Protein AF-A0AAV0UL65-F1 (afdb_monomer)

InterPro domains:
  IPR022812 Dynamin [PR00195] (13-31)
  IPR022812 Dynamin [PR00195] (32-48)
  IPR022812 Dynamin [PR00195] (57-76)
  IPR022812 Dynamin [PTHR11566] (1-91)
  IPR027417 P-loop containing nucleos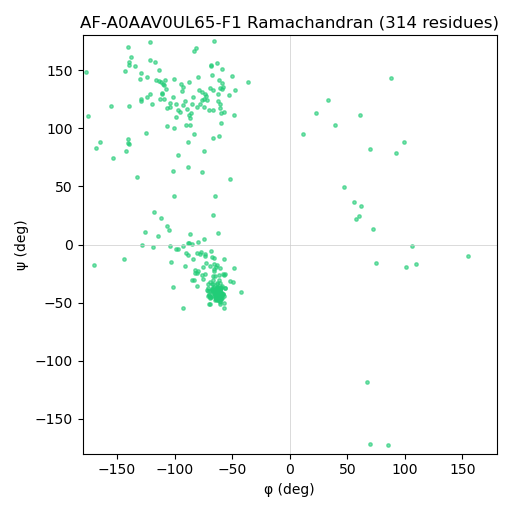ide triphosphate hydrolase [G3DSA:3.40.50.300] (1-152)
  IPR027417 P-loop containing nucleoside triphosphate hydrolase [SSF52540] (4-102)
  IPR045063 Dynamin, N-terminal [PF00350] (3-43)

Radius of gyration: 51.58 Å; Cα contacts (8 Å, |Δi|>4): 243; chains: 1; bounding box: 86×54×135 Å

Foldseek 3Di:
DQDPPDAAEQEEEQQDQPVPDPSVVVVCVNPVQLPRYEYEYENLVNHDDPCVVVVVCQQVCNPPHHPNGYHYDYDQDPVCVVVVPDPVNVVVCVVDPVVV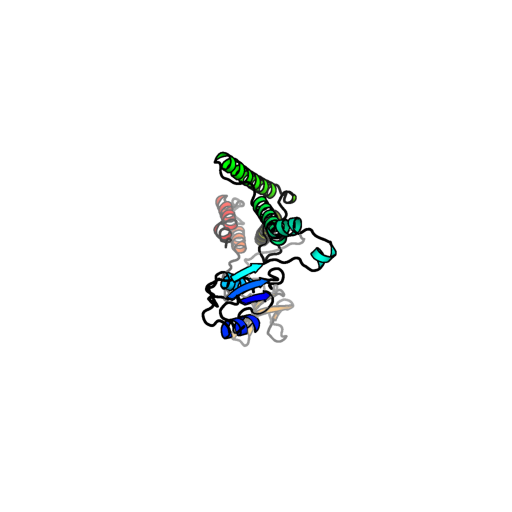VVVVVVVVVVVVVVVVVVPDDPPDPVSVVVVVVVVVVLVVVCVVCLVVVNNVPPDPDDDPDPDDPDPCRPVNVVVVVVVVVVVVVVVLVVLPDDDDDDDDDDDDDDPDQPPLQPDDQQFWKFFADPNDDTDIFGFHDDDGSWTDTDPDPPDTHHNVGIDHDDPPPDDDDDPSVVVVVVVVVVVPVPPPPPPDDPPVVVVVVVCVSVVCVVVVPPDD

Sequence (316 aa):
MQQERTIILAVVPANVDMHNTEILQAAQEADPSGTRTIAMITKLDLVDTGAELGVHELLLNKKKCMKLGYHAVKCRNQLELTNGTTIEKSVANRRSLPKVIEEINTRMVETQQALSSLGLPLETPGAQRQRYGKWVNQYLRMMEAAINRQYELLPPHVVSFSHVQSEARLRAALRQKELIFRAEIEAKKVLGTSDPLSSTKPSFFAGYKVSKAFVAVGDRVAVQVDGQKMVVCKVVMTNGTDVVCEGLPHEWLSASLWQFANDEAGISEKKNESWALKQFIEANWGDELAIFPSYRIFCSCVQRCVLWSYWSTTTP

Solvent-accessible surface area (backbone atoms only — not comparable to full-atom values): 19646 Å² total; per-residue (Å²): 116,84,57,84,91,55,72,42,78,39,78,42,56,49,66,49,71,72,89,77,34,65,60,63,49,55,48,36,75,57,37,78,77,17,79,51,38,41,38,35,37,27,51,68,89,57,44,56,93,85,50,53,63,61,57,50,41,41,52,69,36,71,77,70,74,38,73,66,34,44,45,83,46,86,72,84,50,76,65,45,58,74,68,65,61,49,69,68,58,52,55,52,57,63,72,46,52,63,69,57,53,52,49,51,53,50,54,49,51,54,50,51,53,55,47,57,75,76,45,84,81,68,86,43,77,65,52,37,52,54,51,53,50,50,52,52,53,51,51,51,50,50,52,50,25,59,74,70,72,42,65,85,80,48,77,97,83,75,80,95,63,86,89,72,99,63,92,54,54,72,66,56,52,48,49,54,51,50,51,52,54,49,50,56,51,52,66,58,48,64,79,76,64,91,80,88,88,82,84,83,84,82,88,80,74,94,87,60,83,79,57,60,70,71,60,52,68,69,42,56,31,27,32,60,50,92,89,78,46,74,46,79,31,40,28,69,42,66,62,65,46,26,36,29,43,64,92,55,77,101,55,76,39,50,63,88,46,47,44,80,55,68,92,79,76,80,81,82,94,75,81,65,64,69,56,56,52,50,53,55,51,61,76,52,76,78,55,96,83,58,90,63,71,52,70,66,55,49,49,50,53,50,43,62,77,61,44,55,81,77,68,69,66,83,65,136

Nearest PDB structures (foldseek):
  4p4u-assembly1_A-2  TM=8.785E-01  e=6.770E-08  Homo sapiens
  4p4t-assembly1_A-2  TM=8.800E-01  e=2.387E-07  Homo sapiens
  4p4s-assembly1_A  TM=7.134E-01  e=2.726E-07  Homo sapiens
  5gtm-assembly2_B  TM=4.671E-01  e=3.202E-09  Homo sapiens
  4p4s-assembly1_B  TM=5.418E-01  e=9.432E-08  Homo sapiens

Secondary structure (DSSP, 8-state):
---TTPPEEEEEETTS-GGG-HHHHHHHHH-TT-SSEEEEEE-GGGPPTTTHHHHHHHHTT-SS--TT-EEE--PPPHHHHHTT--HHHHHHHHHS-HHHHHHHHHHHHHHHHHHHHH-S---SHHHHHHHHHHHHHHHHHHHHHHHTT-GGGS-S-S---SS------HHHHHHHHHHHHHHHHHHHHTTT-----SS------TTS---GGG--TT-EEEEEETTTEEEEEEEEEEETTEEEETTS-S--B-TTSEEE--TTS-------HHHHHHHHHHTTTT-TT-SS--HHHHHHHHHHHH-GGGTTT---

Structure (mmCIF, N/CA/C/O backbone):
data_AF-A0AAV0UL65-F1
#
_entry.id   AF-A0AAV0UL65-F1
#
loop_
_atom_site.group_PDB
_atom_site.id
_atom_site.type_symbol
_atom_site.label_atom_id
_atom_site.label_alt_id
_atom_site.label_comp_id
_atom_site.label_asym_id
_atom_site.label_entity_id
_atom_site.label_seq_id
_atom_site.pdbx_PDB_ins_code
_atom_site.Cartn_x
_atom_site.Cartn_y
_atom_site.Cartn_z
_atom_site.occupancy
_atom_site.B_iso_or_equiv
_atom_site.auth_seq_id
_atom_site.auth_comp_id
_atom_site.auth_asym_id
_atom_site.auth_atom_id
_atom_site.pdbx_PDB_model_num
ATOM 1 N N . MET A 1 1 ? -36.831 -10.732 32.220 1.00 70.56 1 MET A N 1
ATOM 2 C CA . MET A 1 1 ? -36.485 -9.299 32.044 1.00 70.56 1 MET A CA 1
ATOM 3 C C . MET A 1 1 ? -37.684 -8.350 32.274 1.00 70.56 1 MET A C 1
ATOM 5 O O . MET A 1 1 ? -37.636 -7.197 31.861 1.00 70.56 1 MET A O 1
ATOM 9 N N . GLN A 1 2 ? -38.748 -8.787 32.968 1.00 73.88 2 GLN A N 1
ATOM 10 C CA . GLN A 1 2 ? -40.022 -8.047 33.042 1.00 73.88 2 GLN A CA 1
ATOM 11 C C . GLN A 1 2 ? -40.057 -6.914 34.087 1.00 73.88 2 GLN A C 1
ATOM 13 O O . GLN A 1 2 ? -40.850 -5.993 33.950 1.00 73.88 2 GLN A O 1
ATOM 18 N N . GLN A 1 3 ? -39.202 -6.937 35.115 1.00 84.62 3 GLN A N 1
ATOM 19 C CA . GLN A 1 3 ? -39.169 -5.876 36.132 1.00 84.62 3 GLN A CA 1
ATOM 20 C C . GLN A 1 3 ? -38.489 -4.612 35.609 1.00 84.62 3 GLN A C 1
ATOM 22 O O . GLN A 1 3 ? -37.328 -4.674 35.223 1.00 84.62 3 GLN A O 1
ATOM 27 N N . GLU A 1 4 ? -39.167 -3.463 35.668 1.00 82.12 4 GLU A N 1
ATOM 28 C CA . GLU A 1 4 ? -38.694 -2.176 35.120 1.00 82.12 4 GLU A CA 1
ATOM 29 C C . GLU A 1 4 ? -37.398 -1.653 35.756 1.00 82.12 4 GLU A C 1
ATOM 31 O O . GLU A 1 4 ? -36.583 -1.031 35.080 1.00 82.12 4 GLU A O 1
ATOM 36 N N . ARG A 1 5 ? -37.155 -1.952 37.039 1.00 87.06 5 ARG A N 1
ATOM 37 C CA . ARG A 1 5 ? -35.934 -1.534 37.758 1.00 87.06 5 ARG A CA 1
ATOM 38 C C . ARG A 1 5 ? -34.680 -2.317 37.357 1.00 87.06 5 ARG A C 1
ATOM 40 O O . ARG A 1 5 ? -33.587 -1.992 37.810 1.00 87.06 5 ARG A O 1
ATOM 47 N N . THR A 1 6 ? -34.823 -3.369 36.555 1.00 90.44 6 THR A N 1
ATOM 48 C CA . THR A 1 6 ? -33.701 -4.202 36.119 1.00 90.44 6 THR A CA 1
ATOM 49 C C . THR A 1 6 ? -33.020 -3.585 34.900 1.00 90.44 6 THR A C 1
ATOM 51 O O . THR A 1 6 ? -33.679 -3.320 33.893 1.00 90.44 6 THR A O 1
ATOM 54 N N . ILE A 1 7 ? -31.699 -3.409 34.984 1.00 91.06 7 ILE A N 1
ATOM 55 C CA . ILE A 1 7 ? -30.847 -3.054 33.842 1.00 91.06 7 ILE A CA 1
ATOM 56 C C . ILE A 1 7 ? -30.587 -4.317 33.019 1.00 91.06 7 ILE A C 1
ATOM 58 O O . ILE A 1 7 ? -30.242 -5.365 33.569 1.00 91.06 7 ILE A O 1
ATOM 62 N N . ILE A 1 8 ? -30.740 -4.215 31.703 1.00 93.25 8 ILE A N 1
ATOM 63 C CA . ILE A 1 8 ? -30.470 -5.304 30.766 1.00 93.25 8 ILE A CA 1
ATOM 64 C C . ILE A 1 8 ? -29.064 -5.102 30.200 1.00 93.25 8 ILE A C 1
ATOM 66 O O . ILE A 1 8 ? -28.805 -4.117 29.514 1.00 93.25 8 ILE A O 1
ATOM 70 N N . LEU A 1 9 ? -28.149 -6.032 30.478 1.00 93.88 9 LEU A N 1
ATOM 71 C CA . LEU A 1 9 ? -26.815 -6.044 29.878 1.00 93.88 9 LEU A CA 1
ATOM 72 C C . LEU A 1 9 ? -26.779 -7.065 28.737 1.00 93.88 9 LEU A C 1
ATOM 74 O O . LEU A 1 9 ? -26.673 -8.267 28.973 1.00 93.88 9 LEU A O 1
ATOM 78 N N . ALA A 1 10 ? -26.886 -6.585 27.501 1.00 92.06 10 ALA A N 1
ATOM 79 C CA . ALA A 1 10 ? -26.897 -7.425 26.311 1.00 92.06 10 ALA A CA 1
ATOM 80 C C . ALA A 1 10 ? -25.467 -7.622 25.796 1.00 92.06 10 ALA A C 1
ATOM 82 O O . ALA A 1 10 ? -24.895 -6.719 25.189 1.00 92.06 10 ALA A O 1
ATOM 83 N N . VAL A 1 11 ? -24.877 -8.792 26.052 1.00 92.38 11 VAL A N 1
ATOM 84 C CA . VAL A 1 11 ? -23.500 -9.109 25.647 1.00 92.38 11 VAL A CA 1
ATOM 85 C C . VAL A 1 11 ? -23.508 -9.858 24.320 1.00 92.38 11 VAL A C 1
ATOM 87 O O . VAL A 1 11 ? -23.963 -10.994 24.251 1.00 92.38 11 VAL A O 1
ATOM 90 N N . VAL A 1 12 ? -22.976 -9.235 23.273 1.00 90.56 12 VAL A N 1
ATOM 91 C CA . VAL A 1 12 ? -22.981 -9.751 21.903 1.00 90.56 12 VAL A CA 1
ATOM 92 C C . VAL A 1 12 ? -21.543 -9.883 21.401 1.00 90.56 12 VAL A C 1
ATOM 94 O O . VAL A 1 12 ? -20.761 -8.939 21.525 1.00 90.56 12 VAL A O 1
ATOM 97 N N . PRO A 1 13 ? -21.130 -11.033 20.855 1.00 90.06 13 PRO A N 1
ATOM 98 C CA . PRO A 1 13 ? -19.816 -11.145 20.242 1.00 90.06 13 PRO A CA 1
ATOM 99 C C . PRO A 1 13 ? -19.818 -10.541 18.826 1.00 90.06 13 PRO A C 1
ATOM 101 O O . PRO A 1 13 ? -20.803 -10.633 18.103 1.00 90.06 13 PRO A O 1
ATOM 104 N N . ALA A 1 14 ? -18.714 -9.906 18.434 1.00 87.81 14 ALA A N 1
ATOM 105 C CA . ALA A 1 14 ? -18.591 -9.171 17.171 1.00 87.81 14 ALA A CA 1
ATOM 106 C C . ALA A 1 14 ? -18.387 -10.069 15.934 1.00 87.81 14 ALA A C 1
ATOM 108 O O . ALA A 1 14 ? -18.407 -9.575 14.814 1.00 87.81 14 ALA A O 1
ATOM 109 N N . ASN A 1 15 ? -18.175 -11.373 16.134 1.00 81.69 15 ASN A N 1
ATOM 110 C CA . ASN A 1 15 ? -17.918 -12.353 15.074 1.00 81.69 15 ASN A CA 1
ATOM 111 C C . ASN A 1 15 ? -19.195 -12.973 14.473 1.00 81.69 15 ASN A C 1
ATOM 113 O O . ASN A 1 15 ? -19.110 -13.870 13.643 1.00 81.69 15 ASN A O 1
ATOM 117 N N . VAL A 1 16 ? -20.373 -12.559 14.937 1.00 77.81 16 VAL A N 1
ATOM 118 C CA . VAL A 1 16 ? -21.678 -12.973 14.398 1.00 77.81 16 VAL A CA 1
ATOM 119 C C . VAL A 1 16 ? -22.384 -11.746 13.852 1.00 77.81 16 VAL A C 1
ATOM 121 O O . VAL A 1 16 ? -22.099 -10.629 14.286 1.00 77.81 16 VAL A O 1
ATOM 124 N N . ASP A 1 17 ? -23.325 -11.947 12.926 1.00 75.44 17 ASP A N 1
ATOM 125 C CA . ASP A 1 17 ? -24.134 -10.843 12.416 1.00 75.44 17 ASP A CA 1
ATOM 126 C C . ASP A 1 17 ? -24.901 -10.180 13.560 1.00 75.44 17 ASP A C 1
ATOM 128 O O . ASP A 1 17 ? -25.898 -10.690 14.075 1.00 75.44 17 ASP A O 1
ATOM 132 N N . MET A 1 18 ? -24.403 -9.013 13.951 1.00 67.69 18 MET A N 1
ATOM 133 C CA . MET A 1 18 ? -24.867 -8.295 15.120 1.00 67.69 18 MET A CA 1
ATOM 134 C C . MET A 1 18 ? -26.315 -7.815 14.976 1.00 67.69 18 MET A C 1
ATOM 136 O O . MET A 1 18 ? -26.982 -7.619 15.990 1.00 67.69 18 MET A O 1
ATOM 140 N N . HIS A 1 19 ? -26.826 -7.664 13.749 1.00 65.56 19 HIS A N 1
ATOM 141 C CA . HIS A 1 19 ? -28.175 -7.150 13.492 1.00 65.56 19 HIS A CA 1
ATOM 142 C C . HIS A 1 19 ? -29.265 -8.145 13.889 1.00 65.56 19 HIS A C 1
ATOM 144 O O . HIS A 1 19 ? -30.306 -7.731 14.400 1.00 65.56 19 HIS A O 1
ATOM 150 N N . ASN A 1 20 ? -28.990 -9.440 13.721 1.00 67.69 20 ASN A N 1
ATOM 151 C CA . ASN A 1 20 ? -29.953 -10.527 13.892 1.00 67.69 20 ASN A CA 1
ATOM 152 C C . ASN A 1 20 ? -29.649 -11.409 15.108 1.00 67.69 20 ASN A C 1
ATOM 154 O O . ASN A 1 20 ? -30.064 -12.563 15.172 1.00 67.69 20 ASN A O 1
ATOM 158 N N . THR A 1 21 ? -28.916 -10.884 16.091 1.00 81.44 21 THR A N 1
ATOM 159 C CA . THR A 1 21 ? -28.653 -11.654 17.308 1.00 81.44 21 THR A CA 1
ATOM 160 C C . THR A 1 21 ? -29.902 -11.753 18.178 1.00 81.44 21 THR A C 1
ATOM 162 O O . THR A 1 21 ? -30.494 -10.742 18.565 1.00 81.44 21 THR A O 1
ATOM 165 N N . GLU A 1 22 ? -30.252 -12.986 18.556 1.00 88.00 22 GLU A N 1
ATOM 166 C CA . GLU A 1 22 ? -31.361 -13.300 19.470 1.00 88.00 22 GLU A CA 1
ATOM 167 C C . GLU A 1 22 ? -31.269 -12.498 20.777 1.00 88.00 22 GLU A C 1
ATOM 169 O O . GLU A 1 22 ? -32.275 -12.086 21.346 1.00 88.00 22 GLU A O 1
ATOM 174 N N . ILE A 1 23 ? -30.045 -12.194 21.217 1.00 90.00 23 ILE A N 1
ATOM 175 C CA . ILE A 1 23 ? -29.755 -11.422 22.429 1.00 90.00 23 ILE A CA 1
ATOM 176 C C . ILE A 1 23 ? -30.298 -9.991 22.321 1.00 90.00 23 ILE A C 1
ATOM 178 O O . ILE A 1 23 ? -30.961 -9.511 23.241 1.00 90.00 23 ILE A O 1
ATOM 182 N N . LEU A 1 24 ? -30.039 -9.296 21.206 1.00 88.81 24 LEU A N 1
ATOM 183 C CA . LEU A 1 24 ? -30.556 -7.940 21.001 1.00 88.81 24 LEU A CA 1
ATOM 184 C C . LEU A 1 24 ? -32.048 -7.938 20.690 1.00 88.81 24 LEU A C 1
ATOM 186 O O . LEU A 1 24 ? -32.701 -6.923 20.919 1.00 88.81 24 LEU A O 1
ATOM 190 N N . GLN A 1 25 ? -32.589 -9.026 20.145 1.00 89.38 25 GLN A N 1
ATOM 191 C CA . GLN A 1 25 ? -34.027 -9.162 19.945 1.00 89.38 25 GLN A CA 1
ATOM 192 C C . GLN A 1 25 ? -34.750 -9.335 21.286 1.00 89.38 25 GLN A C 1
ATOM 194 O O . GLN A 1 25 ? -35.630 -8.540 21.599 1.00 89.38 25 GLN A O 1
ATOM 199 N N . ALA A 1 26 ? -34.303 -10.268 22.128 1.00 90.81 26 ALA A N 1
ATOM 200 C CA . ALA A 1 26 ? -34.859 -10.483 23.462 1.00 90.81 26 ALA A CA 1
ATOM 201 C C . ALA A 1 26 ? -34.743 -9.231 24.351 1.00 90.81 26 ALA A C 1
ATOM 203 O O . ALA A 1 26 ? -35.656 -8.909 25.113 1.00 90.81 26 ALA A O 1
ATOM 204 N N . ALA A 1 27 ? -33.640 -8.483 24.229 1.00 90.81 27 ALA A N 1
ATOM 205 C CA . ALA A 1 27 ? -33.482 -7.210 24.924 1.00 90.81 27 ALA A CA 1
ATOM 206 C C . ALA A 1 27 ? -34.467 -6.141 24.416 1.00 90.81 27 ALA A C 1
ATOM 208 O O . ALA A 1 27 ? -35.035 -5.417 25.227 1.00 90.81 27 ALA A O 1
ATOM 209 N N . GLN A 1 28 ? -34.720 -6.074 23.104 1.00 89.38 28 GLN A N 1
ATOM 210 C CA . GLN A 1 28 ? -35.704 -5.156 22.518 1.00 89.38 28 GLN A CA 1
ATOM 211 C C . GLN A 1 28 ? -37.142 -5.520 22.915 1.00 89.38 28 GLN A C 1
ATOM 213 O O . GLN A 1 28 ? -37.946 -4.633 23.172 1.00 89.38 28 GLN A O 1
ATOM 218 N N . GLU A 1 29 ? -37.472 -6.811 22.984 1.00 90.94 29 GLU A N 1
ATOM 219 C CA . GLU A 1 29 ? -38.789 -7.285 23.428 1.00 90.94 29 GLU A CA 1
ATOM 220 C C . GLU A 1 29 ? -39.048 -6.921 24.897 1.00 90.94 29 GLU A C 1
ATOM 222 O O . GLU A 1 29 ? -40.157 -6.535 25.264 1.00 90.94 29 GLU A O 1
ATOM 227 N N . ALA A 1 30 ? -38.014 -6.990 25.740 1.00 90.94 30 ALA A N 1
ATOM 228 C CA . ALA A 1 30 ? -38.100 -6.627 27.152 1.00 90.94 30 ALA A CA 1
ATOM 229 C C . ALA A 1 30 ? -37.970 -5.115 27.434 1.00 90.94 30 ALA A C 1
ATOM 231 O O . ALA A 1 30 ? -38.432 -4.637 28.477 1.00 90.94 30 ALA A O 1
ATOM 232 N N . ASP A 1 31 ? -37.320 -4.361 26.549 1.00 91.75 31 ASP A N 1
ATOM 233 C CA . ASP A 1 31 ? -37.161 -2.907 26.614 1.00 91.75 31 ASP A CA 1
ATOM 234 C C . ASP A 1 31 ? -37.249 -2.283 25.207 1.00 91.75 31 ASP A C 1
ATOM 236 O O . ASP A 1 31 ? -36.230 -1.920 24.610 1.00 91.75 31 ASP A O 1
ATOM 240 N N . PRO A 1 32 ? -38.474 -2.081 24.683 1.00 89.12 32 PRO A N 1
ATOM 241 C CA . PRO A 1 32 ? -38.677 -1.510 23.349 1.00 89.12 32 PRO A CA 1
ATOM 242 C C . PRO A 1 32 ? -38.110 -0.096 23.208 1.00 89.12 32 PRO A C 1
ATOM 244 O O . PRO A 1 32 ? -37.759 0.340 22.114 1.00 89.12 32 PRO A O 1
ATOM 247 N N . SER A 1 33 ? -38.022 0.621 24.331 1.00 87.62 33 SER A N 1
ATOM 248 C CA . SER A 1 33 ? -37.551 2.002 24.414 1.00 87.62 33 SER A CA 1
ATOM 249 C C . SER A 1 33 ? -36.027 2.141 24.499 1.00 87.62 33 SER A C 1
ATOM 251 O O . SER A 1 33 ? -35.515 3.262 24.403 1.00 87.62 33 SER A O 1
ATOM 253 N N . GLY A 1 34 ? -35.313 1.033 24.741 1.00 88.31 34 GLY A N 1
ATOM 254 C CA . GLY A 1 34 ? -33.866 0.991 24.952 1.00 88.31 34 GLY A CA 1
ATOM 255 C C . GLY A 1 34 ? -33.368 1.866 26.109 1.00 88.31 34 GLY A C 1
ATOM 256 O O . GLY A 1 34 ? -32.212 2.285 26.084 1.00 88.31 34 GLY A O 1
ATOM 257 N N . THR A 1 35 ? -34.226 2.216 27.077 1.00 91.12 35 THR A N 1
ATOM 258 C CA . THR A 1 35 ? -33.909 3.146 28.182 1.00 91.12 35 THR A CA 1
ATOM 259 C C . THR A 1 35 ? -33.048 2.520 29.270 1.00 91.12 35 THR A C 1
ATOM 261 O O . THR A 1 35 ? -32.320 3.236 29.955 1.00 91.12 35 THR A O 1
ATOM 264 N N . ARG A 1 36 ? -33.126 1.199 29.428 1.00 92.81 36 ARG A N 1
ATOM 265 C CA . ARG A 1 36 ? -32.477 0.433 30.502 1.00 92.81 36 ARG A CA 1
ATOM 266 C C . ARG A 1 36 ? -31.602 -0.697 29.969 1.00 92.81 36 ARG A C 1
ATOM 268 O O . ARG A 1 36 ? -31.148 -1.537 30.744 1.00 92.81 36 ARG A O 1
ATOM 275 N N . THR A 1 37 ? -31.362 -0.712 28.660 1.00 92.75 37 THR A N 1
ATOM 276 C CA . THR A 1 37 ? -30.529 -1.710 27.991 1.00 92.75 37 THR A CA 1
ATOM 277 C C . THR A 1 37 ? -29.170 -1.129 27.629 1.00 92.75 37 THR A C 1
ATOM 279 O O . THR A 1 37 ? -29.082 -0.156 26.882 1.00 92.75 37 THR A O 1
ATOM 282 N N . ILE A 1 38 ? -28.106 -1.753 28.130 1.00 92.56 38 ILE A N 1
ATOM 283 C CA . ILE A 1 38 ? -26.717 -1.476 27.763 1.00 92.56 38 ILE A CA 1
ATOM 284 C C . ILE A 1 38 ? -26.257 -2.598 26.837 1.00 92.56 38 ILE A C 1
ATOM 286 O O . ILE A 1 38 ? -26.217 -3.764 27.237 1.00 92.56 38 ILE A O 1
ATOM 290 N N . ALA A 1 39 ? -25.900 -2.253 25.603 1.00 92.19 39 ALA A N 1
ATOM 291 C CA . ALA A 1 39 ? -25.362 -3.211 24.650 1.00 92.19 39 ALA A CA 1
ATOM 292 C C . ALA A 1 39 ? -23.832 -3.256 24.751 1.00 92.19 39 ALA A C 1
ATOM 294 O O . ALA A 1 39 ? -23.152 -2.239 24.601 1.00 92.19 39 ALA A O 1
ATOM 295 N N . MET A 1 40 ? -23.288 -4.444 25.001 1.00 92.88 40 MET A N 1
ATOM 296 C CA . MET A 1 40 ? -21.857 -4.705 25.080 1.00 92.88 40 MET A CA 1
ATOM 297 C C . MET A 1 40 ? -21.399 -5.595 23.931 1.00 92.88 40 MET A C 1
ATOM 299 O O . MET A 1 40 ? -21.887 -6.708 23.766 1.00 92.88 40 MET A O 1
ATOM 303 N N . ILE A 1 41 ? -20.400 -5.132 23.188 1.00 91.69 41 ILE A N 1
ATOM 304 C CA . ILE A 1 41 ? -19.776 -5.851 22.083 1.00 91.69 41 ILE A CA 1
ATOM 305 C C . ILE A 1 41 ? -18.456 -6.456 22.559 1.00 91.69 41 ILE A C 1
ATOM 307 O O . ILE A 1 41 ? -17.599 -5.747 23.089 1.00 91.69 41 ILE A O 1
ATOM 311 N N . THR A 1 42 ? -18.274 -7.761 22.367 1.00 90.19 42 THR A N 1
ATOM 312 C CA . THR A 1 42 ? -17.062 -8.500 22.773 1.00 90.19 42 THR A CA 1
ATOM 313 C C . THR A 1 42 ? -16.394 -9.174 21.576 1.00 90.19 42 THR A C 1
ATOM 315 O O . THR A 1 42 ? -16.950 -9.170 20.483 1.00 90.19 42 THR A O 1
ATOM 318 N N . LYS A 1 43 ? -15.216 -9.783 21.769 1.00 86.81 43 LYS A N 1
ATOM 319 C CA . LYS A 1 43 ? -14.499 -10.544 20.723 1.00 86.81 43 LYS A CA 1
ATOM 320 C C . LYS A 1 43 ? -14.225 -9.744 19.435 1.00 86.81 43 LYS A C 1
ATOM 322 O O . LYS A 1 43 ? -14.294 -10.282 18.335 1.00 86.81 43 LYS A O 1
ATOM 327 N N . LEU A 1 44 ? -13.920 -8.451 19.569 1.00 85.38 44 LEU A N 1
ATOM 328 C CA . LEU A 1 44 ? -13.585 -7.556 18.443 1.00 85.38 44 LEU A CA 1
ATOM 329 C C . LEU A 1 44 ? -12.344 -8.012 17.661 1.00 85.38 44 LEU A C 1
ATOM 331 O O . LEU A 1 44 ? -12.133 -7.612 16.527 1.00 85.38 44 LEU A O 1
ATOM 335 N N . ASP A 1 45 ? -11.512 -8.837 18.286 1.00 83.31 45 ASP A N 1
ATOM 336 C CA . ASP A 1 45 ?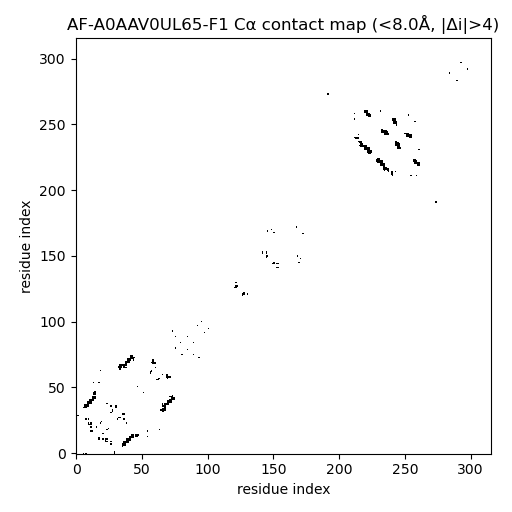 -10.325 -9.455 17.711 1.00 83.31 45 ASP A CA 1
ATOM 337 C C . ASP A 1 45 ? -10.626 -10.574 16.703 1.00 83.31 45 ASP A C 1
ATOM 339 O O . ASP A 1 45 ? -9.724 -10.950 15.954 1.00 83.31 45 ASP A O 1
ATOM 343 N N . LEU A 1 46 ? -11.861 -11.086 16.694 1.00 84.38 46 LEU A N 1
ATOM 344 C CA . LEU A 1 46 ? -12.342 -12.153 15.810 1.00 84.38 46 LEU A CA 1
ATOM 345 C C . LEU A 1 46 ? -13.280 -11.632 14.712 1.00 84.38 46 LEU A C 1
ATOM 347 O O . LEU A 1 46 ? -14.032 -12.412 14.135 1.00 84.38 46 LEU A O 1
ATOM 351 N N . VAL A 1 47 ? -13.295 -10.322 14.466 1.00 86.38 47 VAL A N 1
ATOM 352 C CA . VAL A 1 47 ? -14.068 -9.744 13.364 1.00 86.38 47 VAL A CA 1
ATOM 353 C C . VAL A 1 47 ? -13.370 -10.073 12.048 1.00 86.38 47 VAL A C 1
ATOM 355 O O . VAL A 1 47 ? -12.168 -9.844 11.909 1.00 86.38 47 VAL A O 1
ATOM 358 N N . ASP A 1 48 ? -14.130 -10.603 11.091 1.00 83.94 48 ASP A N 1
ATOM 359 C CA . ASP A 1 48 ? -13.617 -10.931 9.765 1.00 83.94 48 ASP A CA 1
ATOM 360 C C . ASP A 1 48 ? -13.248 -9.672 8.973 1.00 83.94 48 ASP A C 1
ATOM 362 O O . ASP A 1 48 ? -13.910 -8.628 9.043 1.00 83.94 48 ASP A O 1
ATOM 366 N N . THR A 1 49 ? -12.200 -9.786 8.160 1.00 80.69 49 THR A N 1
ATOM 367 C CA . THR A 1 49 ? -11.739 -8.702 7.293 1.00 80.69 49 THR A CA 1
ATOM 368 C C . THR A 1 49 ? -12.845 -8.315 6.308 1.00 80.69 49 THR A C 1
ATOM 370 O O . THR A 1 49 ? -13.322 -9.141 5.534 1.00 80.69 49 THR A O 1
ATOM 373 N N . GLY A 1 50 ? -13.271 -7.050 6.348 1.00 81.44 50 GLY A N 1
ATOM 374 C CA . GLY A 1 50 ? -14.392 -6.527 5.555 1.00 81.44 50 GLY A CA 1
ATOM 375 C C . GLY A 1 50 ? -15.713 -6.374 6.322 1.00 81.44 50 GLY A C 1
ATOM 376 O O . GLY A 1 50 ? -16.546 -5.566 5.916 1.00 81.44 50 GLY A O 1
ATOM 377 N N . ALA A 1 51 ? -15.891 -7.046 7.466 1.00 80.88 51 ALA A N 1
ATOM 378 C CA . ALA A 1 51 ? -17.073 -6.891 8.328 1.00 80.88 51 ALA A CA 1
ATOM 379 C C . ALA A 1 51 ? -16.925 -5.769 9.380 1.00 80.88 51 ALA A C 1
ATOM 381 O O . ALA A 1 51 ? -17.898 -5.368 10.024 1.00 80.88 51 ALA A O 1
ATOM 382 N N . GLU A 1 52 ? -15.720 -5.212 9.524 1.00 85.12 52 GLU A N 1
ATOM 383 C CA . GLU A 1 52 ? -15.370 -4.174 10.504 1.00 85.12 52 GLU A CA 1
ATOM 384 C C . GLU A 1 52 ? -16.250 -2.922 10.407 1.00 85.12 52 GLU A C 1
ATOM 386 O O . GLU A 1 52 ? -16.645 -2.356 11.428 1.00 85.12 52 GLU A O 1
ATOM 391 N N . LEU A 1 53 ? -16.621 -2.521 9.185 1.00 86.50 53 LEU A N 1
ATOM 392 C CA . LEU A 1 53 ? -17.507 -1.379 8.952 1.00 86.50 53 LEU A CA 1
ATOM 393 C C . LEU A 1 53 ? -18.877 -1.577 9.609 1.00 86.50 53 LEU A C 1
ATOM 395 O O . LEU A 1 53 ? -19.418 -0.640 10.195 1.00 86.50 53 LEU A O 1
ATOM 399 N N . GLY A 1 54 ? -19.414 -2.799 9.576 1.00 83.88 54 GLY A N 1
ATOM 400 C CA . GLY A 1 54 ? -20.695 -3.118 10.202 1.00 83.88 54 GLY A CA 1
ATOM 401 C C . GLY A 1 54 ? -20.647 -2.977 11.723 1.00 83.88 54 GLY A C 1
ATOM 402 O O . GLY A 1 54 ? -21.545 -2.375 12.315 1.00 83.88 54 GLY A O 1
ATOM 403 N N . VAL A 1 55 ? -19.573 -3.467 12.347 1.00 86.00 55 VAL A N 1
ATOM 404 C CA . VAL A 1 55 ? -19.343 -3.337 13.795 1.00 86.00 55 VAL A CA 1
ATOM 405 C C . VAL A 1 55 ? -19.137 -1.870 14.182 1.00 86.00 55 VAL A C 1
ATOM 407 O O . VAL A 1 55 ? -19.692 -1.399 15.175 1.00 86.00 55 VAL A O 1
ATOM 410 N N . HIS A 1 56 ? -18.387 -1.120 13.374 1.00 88.38 56 HIS A N 1
ATOM 411 C CA . HIS A 1 56 ? -18.133 0.302 13.586 1.00 88.38 56 HIS A CA 1
ATOM 412 C C . HIS A 1 56 ? -19.417 1.146 13.523 1.00 88.38 56 HIS A C 1
ATOM 414 O O . HIS A 1 56 ? -19.665 1.966 14.405 1.00 88.38 56 HIS A O 1
ATOM 420 N N . GLU A 1 57 ? -20.281 0.928 12.530 1.00 88.12 57 GLU A N 1
ATOM 421 C CA . GLU A 1 57 ? -21.566 1.634 12.422 1.00 88.12 57 GLU A CA 1
ATOM 422 C C . GL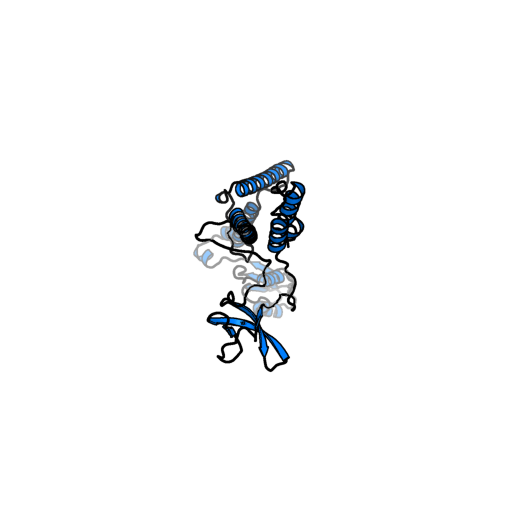U A 1 57 ? -22.512 1.340 13.592 1.00 88.12 57 GLU A C 1
ATOM 424 O O . GLU A 1 57 ? -23.263 2.222 14.023 1.00 88.12 57 GLU A O 1
ATOM 429 N N . LEU A 1 58 ? -22.469 0.116 14.120 1.00 85.88 58 LEU A N 1
ATOM 430 C CA . LEU A 1 58 ? -23.243 -0.268 15.293 1.00 85.88 58 LEU A CA 1
ATOM 431 C C . LEU A 1 58 ? -22.720 0.415 16.562 1.00 85.88 58 LEU A C 1
ATOM 433 O O . LEU A 1 58 ? -23.515 0.955 17.327 1.00 85.88 58 LEU A O 1
ATOM 437 N N . LEU A 1 59 ? -21.397 0.466 16.751 1.00 88.38 59 LEU A N 1
ATOM 438 C CA . LEU A 1 59 ? -20.769 1.214 17.848 1.00 88.38 59 LEU A CA 1
ATOM 439 C C . LEU A 1 59 ? -21.111 2.708 17.802 1.00 88.38 59 LEU A C 1
ATOM 441 O O . LEU A 1 59 ? -21.353 3.319 18.840 1.00 88.38 59 LEU A O 1
ATOM 445 N N . LEU A 1 60 ? -21.210 3.281 16.600 1.00 90.81 60 LEU A N 1
ATOM 446 C CA . LEU A 1 60 ? -21.678 4.653 16.382 1.00 90.81 60 LEU A CA 1
ATOM 447 C C . LEU A 1 60 ? -23.195 4.826 16.551 1.00 90.81 60 LEU A C 1
ATOM 449 O O . LEU A 1 60 ? -23.715 5.913 16.305 1.00 90.81 60 LEU A O 1
ATOM 453 N N . ASN A 1 61 ? -23.907 3.775 16.962 1.00 88.88 61 ASN A N 1
ATOM 454 C CA . ASN A 1 61 ? -25.344 3.781 17.209 1.00 88.88 61 ASN A CA 1
ATOM 455 C C . ASN A 1 61 ? -26.186 4.143 15.966 1.00 88.88 61 ASN A C 1
ATOM 457 O O . ASN A 1 61 ? -27.301 4.643 16.105 1.00 88.88 61 ASN A O 1
ATOM 461 N N . LYS A 1 62 ? -25.665 3.919 14.746 1.00 85.69 62 LYS A N 1
ATOM 462 C CA . LYS A 1 62 ? -26.307 4.354 13.488 1.00 85.69 62 LYS A CA 1
ATOM 463 C C . LYS A 1 62 ? -27.355 3.383 12.948 1.00 85.69 62 LYS A C 1
ATOM 465 O O . LYS A 1 62 ? -28.286 3.817 12.283 1.00 85.69 62 LYS A O 1
ATOM 470 N N . LYS A 1 63 ? -27.188 2.079 13.192 1.00 78.44 63 LYS A N 1
ATOM 471 C CA . LYS A 1 63 ? -28.046 1.025 12.617 1.00 78.44 63 LYS A CA 1
ATOM 472 C C . LYS A 1 63 ? -29.221 0.639 13.510 1.00 78.44 63 LYS A C 1
ATOM 474 O O . LYS A 1 63 ? -30.362 0.687 13.068 1.00 78.44 63 LYS A O 1
ATOM 479 N N . LYS A 1 64 ? -28.955 0.273 14.766 1.00 80.31 64 LYS A N 1
ATOM 480 C CA . LYS A 1 64 ? -29.984 -0.104 15.746 1.00 80.31 64 LYS A CA 1
ATOM 481 C C . LYS A 1 64 ? -29.831 0.755 16.988 1.00 80.31 64 LYS A C 1
ATOM 483 O O . LYS A 1 64 ? -28.994 0.452 17.827 1.00 80.31 64 LYS A O 1
ATOM 488 N N . CYS A 1 65 ? -30.594 1.838 17.078 1.00 83.81 65 CYS A N 1
ATOM 489 C CA . CYS A 1 65 ? -30.377 2.860 18.096 1.00 83.81 65 CYS A CA 1
ATOM 490 C C . CYS A 1 65 ? -30.783 2.391 19.503 1.00 83.81 65 CYS A C 1
ATOM 492 O O . CYS A 1 65 ? -31.939 2.049 19.740 1.00 83.81 65 CYS A O 1
ATOM 494 N N . MET A 1 66 ? -29.847 2.457 20.449 1.00 86.81 66 MET A N 1
ATOM 495 C CA . MET A 1 66 ? -30.079 2.252 21.884 1.00 86.81 66 MET A CA 1
ATOM 496 C C . MET A 1 66 ? -29.831 3.567 22.628 1.00 86.81 66 MET A C 1
ATOM 498 O O . MET A 1 66 ? -28.871 4.272 22.303 1.00 86.81 66 MET A O 1
ATOM 502 N N . LYS A 1 67 ? -30.642 3.918 23.639 1.00 90.75 67 LYS A N 1
ATOM 503 C CA . LYS A 1 67 ? -30.462 5.200 24.358 1.00 90.75 67 LYS A CA 1
ATOM 504 C C . LYS A 1 67 ? -29.165 5.250 25.161 1.00 90.75 67 LYS A C 1
ATOM 506 O O . LYS A 1 67 ? -28.560 6.310 25.255 1.00 90.75 67 LYS A O 1
ATOM 511 N N . LEU A 1 68 ? -28.728 4.115 25.708 1.00 90.62 68 LEU A N 1
ATOM 512 C CA . LEU A 1 68 ? -27.463 4.003 26.448 1.00 90.62 68 LEU A CA 1
ATOM 513 C C . LEU A 1 68 ? -26.259 3.667 25.543 1.00 90.62 68 LEU A C 1
ATOM 515 O O . LEU A 1 68 ? -25.133 3.544 26.031 1.00 90.62 68 LEU A O 1
ATOM 519 N N . GLY A 1 69 ? -26.489 3.548 24.230 1.00 90.12 69 GLY A N 1
ATOM 520 C CA . GLY A 1 69 ? -25.468 3.272 23.223 1.00 90.12 69 GLY A CA 1
ATOM 521 C C . GLY A 1 69 ? -24.886 1.856 23.269 1.00 90.12 69 GLY A C 1
ATOM 522 O O . GLY A 1 69 ? -25.360 0.975 23.992 1.00 90.12 69 GLY A O 1
ATOM 523 N N . TYR A 1 70 ? -23.840 1.659 22.466 1.00 90.88 70 TYR A N 1
ATOM 524 C CA . TYR A 1 70 ? -23.071 0.419 22.384 1.00 90.88 70 TYR A CA 1
ATOM 525 C C . TYR A 1 70 ? -21.672 0.634 22.941 1.00 90.88 70 TYR A C 1
ATOM 527 O O . TYR A 1 70 ? -21.026 1.643 22.665 1.00 90.88 70 TYR A O 1
ATOM 535 N N . HIS A 1 71 ? -21.187 -0.354 23.684 1.00 90.75 71 HIS A N 1
ATOM 536 C CA . HIS A 1 71 ? -19.880 -0.314 24.330 1.00 90.75 71 HIS A CA 1
ATOM 537 C C . HIS A 1 71 ? -19.056 -1.515 23.897 1.00 90.75 71 HIS A C 1
ATOM 539 O O . HIS A 1 71 ? -19.489 -2.655 24.026 1.00 90.75 71 HIS A O 1
ATOM 545 N N . ALA A 1 72 ? -17.852 -1.274 23.399 1.00 90.38 72 ALA A N 1
ATOM 546 C CA . ALA A 1 72 ? -16.933 -2.324 22.982 1.00 90.38 72 ALA A CA 1
ATOM 547 C C . ALA A 1 72 ? -15.978 -2.695 24.127 1.00 90.38 72 ALA A C 1
ATOM 549 O O . ALA A 1 72 ? -15.347 -1.827 24.732 1.00 90.38 72 ALA A O 1
ATOM 550 N N . VAL A 1 73 ? -15.822 -3.992 24.403 1.00 87.50 73 VAL A N 1
ATOM 551 C CA . VAL A 1 73 ? -14.897 -4.503 25.420 1.00 87.50 73 VAL A CA 1
ATOM 552 C C . VAL A 1 73 ? -14.017 -5.604 24.838 1.00 87.50 73 VAL A C 1
ATOM 554 O O . VAL A 1 73 ? -14.487 -6.651 24.396 1.00 87.50 73 VAL A O 1
ATOM 557 N N . LYS A 1 74 ? -12.700 -5.405 24.933 1.00 84.38 74 LYS A N 1
ATOM 558 C CA . LYS A 1 74 ? -11.710 -6.463 24.712 1.00 84.38 74 LYS A CA 1
ATOM 559 C C . LYS A 1 74 ? -11.476 -7.228 26.014 1.00 84.38 74 LYS A C 1
ATOM 561 O O . LYS A 1 74 ? -10.906 -6.681 26.963 1.00 84.38 74 LYS A O 1
ATOM 566 N N . CYS A 1 75 ? -11.950 -8.467 26.068 1.00 84.31 75 CYS A N 1
ATOM 567 C CA . CYS A 1 75 ? -11.709 -9.389 27.179 1.00 84.31 75 CYS A CA 1
ATOM 568 C C . CYS A 1 75 ? -10.357 -10.100 27.033 1.00 84.31 75 CYS A C 1
ATOM 570 O O . CYS A 1 75 ? -9.755 -10.070 25.960 1.00 84.31 75 CYS A O 1
ATOM 572 N N . ARG A 1 76 ? -9.900 -10.745 28.114 1.00 84.62 76 ARG A N 1
ATOM 573 C CA . ARG A 1 76 ? -8.746 -11.650 28.056 1.00 84.62 76 ARG A CA 1
ATOM 574 C C . ARG A 1 76 ? -9.104 -12.874 27.222 1.00 84.62 76 ARG A C 1
ATOM 576 O O . ARG A 1 76 ? -10.180 -13.442 27.416 1.00 84.62 76 ARG A O 1
ATOM 583 N N . ASN A 1 77 ? -8.227 -13.264 26.305 1.00 81.06 77 ASN A N 1
ATOM 584 C CA . ASN A 1 77 ? -8.423 -14.483 25.521 1.00 81.06 77 ASN A CA 1
ATOM 585 C C . ASN A 1 77 ? -7.987 -15.731 26.320 1.00 81.06 77 ASN A C 1
ATOM 587 O O . ASN A 1 77 ? -7.368 -15.630 27.381 1.00 81.06 77 ASN A O 1
ATOM 591 N N . GLN A 1 78 ? -8.313 -16.926 25.818 1.00 83.62 78 GLN A N 1
ATOM 592 C CA . GLN A 1 78 ? -8.017 -18.181 26.522 1.00 83.62 78 GLN A CA 1
ATOM 593 C C . GLN A 1 78 ? -6.509 -18.384 26.768 1.00 83.62 78 GLN A C 1
ATOM 595 O O . GLN A 1 78 ? -6.109 -18.927 27.798 1.00 83.62 78 GLN A O 1
ATOM 600 N N . LEU A 1 79 ? -5.666 -17.901 25.852 1.00 83.25 79 LEU A N 1
ATOM 601 C CA . LEU A 1 79 ? -4.208 -17.954 25.977 1.00 83.25 79 LEU A CA 1
ATOM 602 C C . LEU A 1 79 ? -3.706 -17.042 27.105 1.00 83.25 79 LEU A C 1
ATOM 604 O O . LEU A 1 79 ? -2.910 -17.461 27.937 1.00 83.25 79 LEU A O 1
ATOM 608 N N . GLU A 1 80 ? -4.214 -15.814 27.186 1.00 83.06 80 GLU A N 1
ATOM 609 C CA . GLU A 1 80 ? -3.904 -14.841 28.237 1.00 83.06 80 GLU A CA 1
ATOM 610 C C . GLU A 1 80 ? -4.342 -15.325 29.625 1.00 83.06 80 GLU A C 1
ATOM 612 O O . GLU A 1 80 ? -3.666 -15.030 30.616 1.00 83.06 80 GLU A O 1
ATOM 617 N N . LEU A 1 81 ? -5.444 -16.079 29.700 1.00 85.75 81 LEU A N 1
ATOM 618 C CA . LEU A 1 81 ? -5.889 -16.743 30.927 1.00 85.75 81 LEU A CA 1
ATOM 619 C C . LEU A 1 81 ? -4.945 -17.883 31.323 1.00 85.75 81 LEU A C 1
ATOM 621 O O . LEU A 1 81 ? -4.532 -17.952 32.477 1.00 85.75 81 LEU A O 1
ATOM 625 N N . THR A 1 82 ? -4.556 -18.727 30.363 1.00 89.50 82 THR A N 1
ATOM 626 C CA . THR A 1 82 ? -3.621 -19.845 30.587 1.00 89.50 82 THR A CA 1
ATOM 627 C C . THR A 1 82 ? -2.247 -19.346 31.044 1.00 89.50 82 THR A C 1
ATOM 629 O O . THR A 1 82 ? -1.639 -19.919 31.941 1.00 89.50 82 THR A O 1
ATOM 632 N N . ASN A 1 83 ? -1.797 -18.216 30.496 1.00 87.69 83 ASN A N 1
ATOM 633 C CA . ASN A 1 83 ? -0.524 -17.581 30.838 1.00 87.69 83 ASN A CA 1
ATOM 634 C C . ASN A 1 83 ? -0.568 -16.756 32.140 1.00 87.69 83 ASN A C 1
ATOM 636 O O . ASN A 1 83 ? 0.419 -16.103 32.478 1.00 87.69 83 ASN A O 1
ATOM 640 N N . GLY A 1 84 ? -1.701 -16.719 32.853 1.00 86.69 84 GLY A N 1
ATOM 641 C CA . GLY A 1 84 ? -1.823 -15.996 34.123 1.00 86.69 84 GLY A CA 1
ATOM 642 C C . GLY A 1 84 ? -1.601 -14.485 34.001 1.00 86.69 84 GLY A C 1
ATOM 643 O O . GLY A 1 84 ? -1.057 -13.857 34.910 1.00 86.69 84 GLY A O 1
ATOM 644 N N . THR A 1 85 ? -1.982 -13.875 32.874 1.00 84.25 85 THR A N 1
ATOM 645 C CA . THR A 1 85 ? -1.771 -12.435 32.661 1.00 84.25 85 THR A CA 1
ATOM 646 C C . THR A 1 85 ? -2.536 -11.592 33.688 1.00 84.25 85 THR A C 1
ATOM 648 O O . THR A 1 85 ? -3.741 -11.768 33.915 1.00 84.25 85 THR A O 1
ATOM 651 N N . THR A 1 86 ? -1.827 -10.649 34.320 1.00 86.94 86 THR A N 1
ATOM 652 C CA . THR A 1 86 ? -2.425 -9.727 35.293 1.00 86.94 86 THR A CA 1
ATOM 653 C C . THR A 1 86 ? -3.386 -8.757 34.607 1.00 86.94 86 THR A C 1
ATOM 655 O O . THR A 1 86 ? -3.255 -8.446 33.420 1.00 86.94 86 THR A O 1
ATOM 658 N N . ILE A 1 87 ? -4.362 -8.250 35.366 1.00 83.81 87 ILE A N 1
ATOM 659 C CA . ILE A 1 87 ? -5.365 -7.303 34.854 1.00 83.81 87 ILE A CA 1
ATOM 660 C C . ILE A 1 87 ? -4.683 -6.032 34.325 1.00 83.81 87 ILE A C 1
ATOM 662 O O . ILE A 1 87 ? -5.019 -5.564 33.241 1.00 83.81 87 ILE A O 1
ATOM 666 N N . GLU A 1 88 ? -3.669 -5.527 35.030 1.00 84.25 88 GLU A N 1
ATOM 667 C CA . GLU A 1 88 ? -2.875 -4.357 34.628 1.00 84.25 88 GLU A CA 1
ATOM 668 C C . GLU A 1 88 ? -2.179 -4.561 33.276 1.00 84.25 88 GLU A C 1
ATOM 670 O O . GLU A 1 88 ? -2.279 -3.711 32.389 1.00 84.25 88 GLU A O 1
ATOM 675 N N . LYS A 1 89 ? -1.542 -5.726 33.079 1.00 81.25 89 LYS A N 1
ATOM 676 C CA . LYS A 1 89 ? -0.907 -6.088 31.804 1.00 81.25 89 LYS A CA 1
ATOM 677 C C . LYS A 1 89 ? -1.933 -6.186 30.675 1.00 81.25 89 LYS A C 1
ATOM 679 O O . LYS A 1 89 ? -1.667 -5.711 29.577 1.00 81.25 89 LYS A O 1
ATOM 684 N N . SER A 1 90 ? -3.117 -6.739 30.941 1.00 74.50 90 SER A N 1
ATOM 685 C CA . SER A 1 90 ? -4.197 -6.832 29.948 1.00 74.50 90 SER A CA 1
ATOM 686 C C . SER A 1 90 ? -4.754 -5.454 29.555 1.00 74.50 90 SER A C 1
ATOM 688 O O . SER A 1 90 ? -5.021 -5.204 28.380 1.00 74.50 90 SER A O 1
ATOM 690 N N . VAL A 1 91 ? -4.864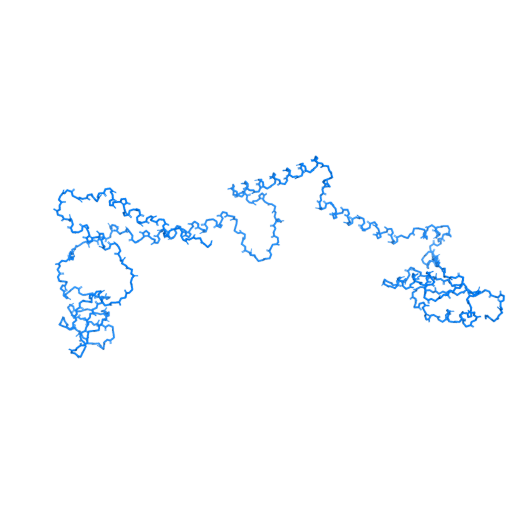 -4.516 30.503 1.00 74.81 91 VAL A N 1
ATOM 691 C CA . VAL A 1 91 ? -5.265 -3.126 30.221 1.00 74.81 91 VAL A CA 1
ATOM 692 C C . VAL A 1 91 ? -4.193 -2.391 29.408 1.00 74.81 91 VAL A C 1
ATOM 694 O O . VAL A 1 91 ? -4.537 -1.663 28.476 1.00 74.81 91 VAL A O 1
ATOM 697 N N . ALA A 1 92 ? -2.907 -2.616 29.691 1.00 73.50 92 ALA A N 1
ATOM 698 C CA . ALA A 1 92 ? -1.810 -2.080 28.883 1.00 73.50 92 ALA A CA 1
ATOM 699 C C . ALA A 1 92 ? -1.832 -2.640 27.444 1.00 73.50 92 ALA A C 1
ATOM 701 O O . ALA A 1 92 ? -1.811 -1.864 26.490 1.00 73.50 92 ALA A O 1
ATOM 702 N N . ASN A 1 93 ? -2.017 -3.957 27.288 1.00 67.31 93 ASN A N 1
ATOM 703 C CA . ASN A 1 93 ? -2.197 -4.644 25.997 1.00 67.31 93 ASN A CA 1
ATOM 704 C C . ASN A 1 93 ? -3.492 -4.275 25.248 1.00 67.31 93 ASN A C 1
ATOM 706 O O . ASN A 1 93 ? -3.678 -4.673 24.098 1.00 67.31 93 ASN A O 1
ATOM 710 N N . ARG A 1 94 ? -4.441 -3.585 25.893 1.00 60.66 94 ARG A N 1
ATOM 711 C CA . ARG A 1 94 ? -5.627 -3.022 25.228 1.00 60.66 94 ARG A CA 1
ATOM 712 C C . ARG A 1 94 ? -5.313 -1.673 24.577 1.00 60.66 94 ARG A C 1
ATOM 714 O O . ARG A 1 94 ? -5.941 -1.336 23.581 1.00 60.66 94 ARG A O 1
ATOM 721 N N . ARG A 1 95 ? -4.375 -0.906 25.148 1.00 58.75 95 ARG A N 1
ATOM 722 C CA . ARG A 1 95 ? -3.955 0.412 24.639 1.00 58.75 95 ARG A CA 1
ATOM 723 C C . ARG A 1 95 ? -2.967 0.295 23.486 1.00 58.75 95 ARG A C 1
ATOM 725 O O . ARG A 1 95 ? -3.037 1.088 22.555 1.00 58.75 95 ARG A O 1
ATOM 732 N N . SER A 1 96 ? -2.085 -0.700 23.518 1.00 57.72 96 SER A N 1
ATOM 733 C CA . SER A 1 96 ? -1.366 -1.127 22.325 1.00 57.72 96 SER A CA 1
ATOM 734 C C . SER A 1 96 ? -2.298 -2.031 21.523 1.00 57.72 96 SER A C 1
ATOM 736 O O . SER A 1 96 ? -2.749 -3.059 22.008 1.00 57.72 96 SER A O 1
ATOM 738 N N . LEU A 1 97 ? -2.650 -1.655 20.297 1.00 66.75 97 LEU A N 1
ATOM 739 C CA . LEU A 1 97 ? -3.205 -2.604 19.335 1.00 66.75 97 LEU A CA 1
ATOM 740 C C . LEU A 1 97 ? -2.001 -3.211 18.606 1.00 66.75 97 LEU A C 1
ATOM 742 O O . LEU A 1 97 ? -1.580 -2.643 17.602 1.00 66.75 97 LEU A O 1
ATOM 746 N N . PRO A 1 98 ? -1.388 -4.305 19.104 1.00 69.06 98 PRO A N 1
ATOM 747 C CA . PRO A 1 98 ? -0.125 -4.808 18.565 1.00 69.06 98 PRO A CA 1
ATOM 748 C C . PRO A 1 98 ? -0.213 -5.106 17.066 1.00 69.06 98 PRO A C 1
ATOM 750 O O . PRO A 1 98 ? 0.703 -4.750 16.339 1.00 69.06 98 PRO A O 1
ATOM 753 N N . LYS A 1 99 ? -1.356 -5.625 16.593 1.00 64.69 99 LYS A N 1
ATOM 754 C CA . LYS A 1 99 ? -1.623 -5.840 15.161 1.00 64.69 99 LYS A CA 1
ATOM 755 C C . LYS A 1 99 ? -1.574 -4.543 14.339 1.00 64.69 99 LYS A C 1
ATOM 757 O O . LYS A 1 99 ? -0.992 -4.524 13.266 1.00 64.69 99 LYS A O 1
ATOM 762 N N . VAL A 1 100 ? -2.138 -3.452 14.860 1.00 71.12 100 VAL A N 1
ATOM 763 C C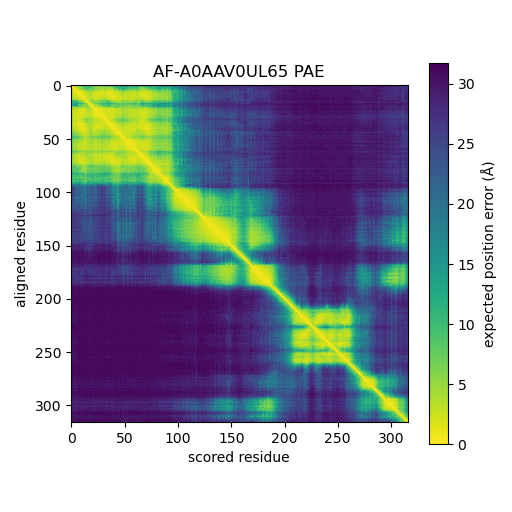A . VAL A 1 100 ? -2.138 -2.141 14.182 1.00 71.12 100 VAL A CA 1
ATOM 764 C C . VAL A 1 100 ? -0.737 -1.531 14.186 1.00 71.12 100 VAL A C 1
ATOM 766 O O . VAL A 1 100 ? -0.321 -0.933 13.202 1.00 71.12 100 VAL A O 1
ATOM 769 N N . ILE A 1 101 ? 0.020 -1.702 15.272 1.00 73.44 101 ILE A N 1
ATOM 770 C CA . ILE A 1 101 ? 1.416 -1.247 15.352 1.00 73.44 101 ILE A CA 1
ATOM 771 C C . ILE A 1 101 ? 2.281 -2.003 14.337 1.00 73.44 101 ILE A C 1
ATOM 773 O O . ILE A 1 101 ? 3.082 -1.391 13.636 1.00 73.44 101 ILE A O 1
ATOM 777 N N . GLU A 1 102 ? 2.108 -3.319 14.237 1.00 77.56 102 GLU A N 1
ATOM 778 C CA . GLU A 1 102 ? 2.814 -4.163 13.273 1.00 77.56 102 GLU A CA 1
ATOM 779 C C . GLU A 1 102 ? 2.464 -3.793 11.825 1.00 77.56 102 GLU A C 1
ATOM 781 O O . GLU A 1 102 ? 3.362 -3.628 10.998 1.00 77.56 102 GLU A O 1
ATOM 786 N N . GLU A 1 103 ? 1.185 -3.548 11.532 1.00 78.56 103 GLU A N 1
ATOM 787 C CA . GLU A 1 103 ? 0.736 -3.072 10.221 1.00 78.56 103 GLU A CA 1
ATOM 788 C C . GLU A 1 103 ? 1.330 -1.699 9.867 1.00 78.56 103 GLU A C 1
ATOM 790 O O . GLU A 1 103 ? 1.871 -1.523 8.774 1.00 78.56 103 GLU A O 1
ATOM 795 N N . ILE A 1 104 ? 1.280 -0.732 10.790 1.00 80.44 104 ILE A N 1
ATOM 796 C CA . ILE A 1 104 ? 1.846 0.610 10.582 1.00 80.44 104 ILE A CA 1
ATOM 797 C C . ILE A 1 104 ? 3.349 0.517 10.324 1.00 80.44 104 ILE A C 1
ATOM 799 O O . ILE A 1 104 ? 3.840 1.119 9.371 1.00 80.44 104 ILE A O 1
ATOM 803 N N . ASN A 1 105 ? 4.076 -0.257 11.131 1.00 87.00 105 ASN A N 1
ATOM 804 C CA . ASN A 1 105 ? 5.516 -0.433 10.963 1.00 87.00 105 ASN A CA 1
ATOM 805 C C . ASN A 1 105 ? 5.849 -1.065 9.608 1.00 87.00 105 ASN A C 1
ATOM 807 O O . ASN A 1 105 ? 6.764 -0.602 8.929 1.00 87.00 105 ASN A O 1
ATOM 811 N N . THR A 1 106 ? 5.077 -2.069 9.186 1.00 90.75 106 THR A N 1
ATOM 812 C CA . THR A 1 106 ? 5.249 -2.718 7.879 1.00 90.75 106 THR A CA 1
ATOM 813 C C . THR A 1 106 ? 5.055 -1.710 6.745 1.00 90.75 106 THR A C 1
ATOM 815 O O . THR A 1 106 ? 5.957 -1.520 5.927 1.00 90.75 106 THR A O 1
ATOM 818 N N . ARG A 1 107 ? 3.946 -0.957 6.758 1.00 90.31 107 ARG A N 1
ATOM 819 C CA . ARG A 1 107 ? 3.671 0.083 5.751 1.00 90.31 107 ARG A CA 1
ATOM 820 C C . ARG A 1 107 ? 4.713 1.203 5.757 1.00 90.31 107 ARG A C 1
ATOM 822 O O . ARG A 1 107 ? 5.060 1.722 4.697 1.00 90.31 107 ARG A O 1
ATOM 829 N N . MET A 1 108 ? 5.230 1.589 6.923 1.00 91.25 108 MET A N 1
ATOM 830 C CA . MET A 1 108 ? 6.297 2.590 7.026 1.00 91.25 108 MET A CA 1
ATOM 831 C C . MET A 1 108 ? 7.583 2.118 6.344 1.00 91.25 108 MET A C 1
ATOM 833 O O . MET A 1 108 ? 8.196 2.893 5.610 1.00 91.25 108 MET A O 1
ATOM 837 N N . VAL A 1 109 ? 7.979 0.858 6.549 1.00 93.88 109 VAL A N 1
ATOM 838 C CA . VAL A 1 109 ? 9.170 0.278 5.910 1.00 93.88 109 VAL A CA 1
ATOM 839 C C . VAL A 1 109 ? 9.004 0.227 4.393 1.00 93.88 109 VAL A C 1
ATOM 841 O O . VAL A 1 109 ? 9.896 0.674 3.673 1.00 93.88 109 VAL A O 1
ATOM 844 N N . GLU A 1 110 ? 7.858 -0.243 3.902 1.00 92.88 110 GLU A N 1
ATOM 845 C CA . GLU A 1 110 ? 7.553 -0.279 2.465 1.00 92.88 110 GLU A CA 1
ATOM 846 C C . GLU A 1 110 ? 7.601 1.121 1.841 1.00 92.88 110 GLU A C 1
ATOM 848 O O . GLU A 1 110 ? 8.249 1.341 0.816 1.00 92.88 110 GLU A O 1
ATOM 853 N N . THR A 1 111 ? 6.985 2.102 2.504 1.00 89.81 111 THR A N 1
ATOM 854 C CA . THR A 1 111 ? 6.972 3.495 2.039 1.00 89.81 111 THR A CA 1
ATOM 855 C C . THR A 1 111 ? 8.383 4.085 2.021 1.00 89.81 111 THR A C 1
ATOM 857 O O . THR A 1 111 ? 8.758 4.772 1.071 1.00 89.81 111 THR A O 1
ATOM 860 N N . GLN A 1 112 ? 9.206 3.781 3.027 1.00 90.62 112 GLN A N 1
ATOM 861 C CA . GLN A 1 112 ? 10.594 4.235 3.092 1.00 90.62 112 GLN A CA 1
ATOM 862 C C . GLN A 1 112 ? 11.451 3.632 1.971 1.00 90.62 112 GLN A C 1
ATOM 864 O O . GLN A 1 112 ? 12.284 4.330 1.382 1.00 90.62 112 GLN A O 1
ATOM 869 N N . GLN A 1 113 ? 11.248 2.354 1.647 1.00 91.19 113 GLN A N 1
ATOM 870 C CA . GLN A 1 113 ? 11.917 1.696 0.524 1.00 91.19 113 GLN A CA 1
ATOM 871 C C . GLN A 1 113 ? 11.490 2.315 -0.812 1.00 91.19 113 GLN A C 1
ATOM 873 O O . GLN A 1 113 ? 12.346 2.648 -1.636 1.00 91.19 113 GLN A O 1
ATOM 878 N N . ALA A 1 114 ? 10.189 2.562 -0.993 1.00 89.50 114 ALA A N 1
ATOM 879 C CA . ALA A 1 114 ? 9.659 3.224 -2.179 1.00 89.50 114 ALA A CA 1
ATOM 880 C C . ALA A 1 114 ? 10.247 4.637 -2.347 1.00 89.50 114 ALA A C 1
ATOM 882 O O . ALA A 1 114 ? 10.760 4.967 -3.416 1.00 89.50 114 ALA A O 1
ATOM 883 N N . LEU A 1 115 ? 10.284 5.446 -1.284 1.00 86.25 115 LEU A N 1
ATOM 884 C CA . LEU A 1 115 ? 10.892 6.782 -1.306 1.00 86.25 115 LEU A CA 1
ATOM 885 C C . LEU A 1 115 ? 12.390 6.735 -1.620 1.00 86.25 115 LEU A C 1
ATOM 887 O O . LEU A 1 115 ? 12.890 7.546 -2.398 1.00 86.25 115 LEU A O 1
ATOM 891 N N . SER A 1 116 ? 13.100 5.751 -1.073 1.00 86.06 116 SER A N 1
ATOM 892 C CA . SER A 1 116 ? 14.528 5.566 -1.344 1.00 86.06 116 SER A CA 1
ATOM 893 C C . SER A 1 116 ? 14.792 5.257 -2.821 1.00 86.06 116 SER A C 1
ATOM 895 O O . SER A 1 116 ? 15.761 5.765 -3.385 1.00 86.06 116 SER A O 1
ATOM 897 N N . SER A 1 117 ? 13.903 4.501 -3.475 1.00 85.81 117 SER A N 1
ATOM 898 C CA . SER A 1 117 ? 13.996 4.210 -4.914 1.00 85.81 117 SER A CA 1
ATOM 899 C C . SER A 1 117 ? 13.787 5.446 -5.805 1.00 85.81 117 SER A C 1
ATOM 901 O O . SER A 1 117 ? 14.411 5.563 -6.858 1.00 85.81 117 SER A O 1
ATOM 903 N N . LEU A 1 118 ? 12.978 6.413 -5.356 1.00 82.88 118 LEU A N 1
ATOM 904 C CA . LEU A 1 118 ? 12.751 7.693 -6.043 1.00 82.88 118 LEU A CA 1
ATOM 905 C C . LEU A 1 118 ? 13.944 8.663 -5.876 1.00 82.88 118 LEU A C 1
ATOM 907 O O . LEU A 1 118 ? 14.160 9.585 -6.676 1.00 82.88 118 LEU A O 1
ATOM 911 N N . GLY A 1 119 ? 14.782 8.415 -4.870 1.00 77.38 119 GLY A N 1
ATOM 912 C CA . GLY A 1 119 ? 16.025 9.123 -4.594 1.00 77.38 119 GLY A CA 1
ATOM 913 C C . GLY A 1 119 ? 15.848 10.399 -3.765 1.00 77.38 119 GLY A C 1
ATOM 914 O O . GLY A 1 119 ? 14.775 10.723 -3.277 1.00 77.38 119 GLY A O 1
ATOM 915 N N . LEU A 1 120 ? 16.936 11.161 -3.629 1.00 76.88 120 LEU A N 1
ATOM 916 C CA . LEU A 1 120 ? 17.012 12.360 -2.783 1.00 76.88 120 LEU A CA 1
ATOM 917 C C . LEU A 1 120 ? 15.995 13.473 -3.143 1.00 76.88 120 LEU A C 1
ATOM 919 O O . LEU A 1 120 ? 15.914 13.865 -4.311 1.00 76.88 120 LEU A O 1
ATOM 923 N N . PRO A 1 121 ? 15.297 14.063 -2.161 1.00 76.94 121 PRO A N 1
ATOM 924 C CA . PRO A 1 121 ? 14.364 15.160 -2.403 1.00 76.94 121 PRO A CA 1
ATOM 925 C C . PRO A 1 121 ? 15.065 16.393 -3.003 1.00 76.94 121 PRO A C 1
ATOM 927 O O . PRO A 1 121 ? 16.199 16.727 -2.652 1.00 76.94 121 PRO A O 1
ATOM 930 N N . LEU A 1 122 ? 14.388 17.072 -3.935 1.00 81.06 122 LEU A N 1
ATOM 931 C CA . LEU A 1 122 ? 14.904 18.220 -4.696 1.00 81.06 122 LEU A CA 1
ATOM 932 C C . LEU A 1 122 ? 14.394 19.567 -4.147 1.00 81.06 122 LEU A C 1
ATOM 934 O O . LEU A 1 122 ? 14.016 20.451 -4.913 1.00 81.06 122 LEU A O 1
ATOM 938 N N . GLU A 1 123 ? 14.354 19.733 -2.828 1.00 84.81 123 GLU A N 1
ATOM 939 C CA . GLU A 1 123 ? 13.730 20.912 -2.203 1.00 84.81 123 GLU A CA 1
ATOM 940 C C . GLU A 1 123 ? 14.580 22.182 -2.308 1.00 84.81 123 GLU A C 1
ATOM 942 O O . GLU A 1 123 ? 14.047 23.285 -2.397 1.00 84.81 123 GLU A O 1
ATOM 947 N N . THR A 1 124 ? 15.909 22.048 -2.344 1.00 89.81 124 THR A N 1
ATOM 948 C CA . THR A 1 124 ? 16.805 23.207 -2.434 1.00 89.81 124 THR A CA 1
ATOM 949 C C . THR A 1 124 ? 17.308 23.429 -3.865 1.00 89.81 124 THR A C 1
ATOM 951 O O . THR A 1 124 ? 17.671 22.468 -4.555 1.00 89.81 124 THR A O 1
ATOM 954 N N . PRO A 1 125 ? 17.455 24.692 -4.315 1.00 87.88 125 PRO A N 1
ATOM 955 C CA . PRO A 1 125 ? 18.056 25.002 -5.618 1.00 87.88 125 PRO A CA 1
ATOM 956 C C . PRO A 1 125 ? 19.490 24.463 -5.781 1.00 87.88 125 PRO A C 1
ATOM 958 O O . PRO A 1 125 ? 19.963 24.237 -6.896 1.00 87.88 125 PRO A O 1
ATOM 961 N N . GLY A 1 126 ? 20.217 24.269 -4.674 1.00 88.12 126 GLY A N 1
ATOM 962 C CA . GLY A 1 126 ? 21.533 23.624 -4.665 1.00 88.12 126 GLY A CA 1
ATOM 963 C C . GLY A 1 126 ? 21.451 22.130 -4.987 1.00 88.12 126 GLY A C 1
ATOM 964 O O . GLY A 1 126 ? 22.121 21.665 -5.911 1.00 88.12 126 GLY A O 1
ATOM 965 N N . ALA A 1 127 ? 20.580 21.395 -4.286 1.00 84.44 127 ALA A N 1
ATOM 966 C CA . ALA A 1 127 ? 20.359 19.967 -4.521 1.00 84.44 127 ALA A CA 1
ATOM 967 C C . ALA A 1 127 ? 19.832 19.692 -5.937 1.00 84.44 127 ALA A C 1
ATOM 969 O O . ALA A 1 127 ? 20.279 18.748 -6.593 1.00 84.44 127 ALA A O 1
ATOM 970 N N . GLN A 1 128 ? 18.950 20.560 -6.444 1.00 87.19 128 GLN A N 1
ATOM 971 C CA . GLN A 1 128 ? 18.468 20.504 -7.823 1.00 87.19 128 GLN A CA 1
ATOM 972 C C . GLN A 1 128 ? 19.613 20.578 -8.830 1.00 87.19 128 GLN A C 1
ATOM 974 O O . GLN A 1 128 ? 19.776 19.672 -9.645 1.00 87.19 128 GLN A O 1
ATOM 979 N N . ARG A 1 129 ? 20.456 21.613 -8.740 1.00 88.69 129 ARG A N 1
ATOM 980 C CA . ARG A 1 129 ? 21.603 21.786 -9.645 1.00 88.69 129 ARG A CA 1
ATOM 981 C C . ARG A 1 129 ? 22.561 20.602 -9.605 1.00 88.69 129 ARG A C 1
ATOM 983 O O . ARG A 1 129 ? 22.987 20.131 -10.655 1.00 88.69 129 ARG A O 1
ATOM 990 N N . GLN A 1 130 ? 22.853 20.078 -8.417 1.00 86.88 130 GLN A N 1
ATOM 991 C CA . GLN A 1 130 ? 23.713 18.905 -8.279 1.00 86.88 130 GLN A CA 1
ATOM 992 C C . GLN A 1 130 ? 23.101 17.665 -8.948 1.00 86.88 130 GLN A C 1
ATOM 994 O O . GLN A 1 130 ? 23.809 16.912 -9.619 1.00 86.88 130 GLN A O 1
ATOM 999 N N . ARG A 1 131 ? 21.790 17.446 -8.788 1.00 86.25 131 ARG A N 1
ATOM 1000 C CA . ARG A 1 131 ? 21.093 16.291 -9.365 1.00 86.25 131 ARG A CA 1
ATOM 1001 C C . ARG A 1 131 ? 20.969 16.390 -10.885 1.00 86.25 131 ARG A C 1
ATOM 1003 O O . ARG A 1 131 ? 21.310 15.424 -11.563 1.00 86.25 131 ARG A O 1
ATOM 1010 N N . TYR A 1 132 ? 20.607 17.557 -11.418 1.00 89.06 132 TYR A N 1
ATOM 1011 C CA . TYR A 1 132 ? 20.633 17.807 -12.862 1.00 89.06 132 TYR A CA 1
ATOM 1012 C C . TYR A 1 132 ? 22.038 17.625 -13.440 1.00 89.06 132 TYR A C 1
ATOM 1014 O O . TYR A 1 132 ? 22.198 16.943 -14.448 1.00 89.06 132 TYR A O 1
ATOM 1022 N N . GLY A 1 133 ? 23.070 18.135 -12.760 1.00 91.19 133 GLY A N 1
ATOM 1023 C CA . GLY A 1 133 ? 24.462 17.926 -13.161 1.00 91.19 133 GLY A CA 1
ATOM 1024 C C . GLY A 1 133 ? 24.839 16.443 -13.233 1.00 91.19 133 GLY A C 1
ATOM 1025 O O . GLY A 1 133 ? 25.465 16.013 -14.199 1.00 91.19 133 GLY A O 1
ATOM 1026 N N . LYS A 1 134 ? 24.409 15.625 -12.262 1.00 88.25 134 LYS A N 1
ATOM 1027 C CA . LYS A 1 134 ? 24.616 14.166 -12.300 1.00 88.25 134 LYS A CA 1
ATOM 1028 C C . LYS A 1 134 ? 23.923 13.511 -13.497 1.00 88.25 134 LYS A C 1
ATOM 1030 O O . LYS A 1 134 ? 24.545 12.676 -14.146 1.00 88.25 134 LYS A O 1
ATOM 1035 N N . TRP A 1 135 ? 22.681 13.885 -13.807 1.00 89.19 135 TRP A N 1
ATOM 1036 C CA . TRP A 1 135 ? 21.962 13.345 -14.967 1.00 89.19 135 TRP A CA 1
ATOM 1037 C C . TRP A 1 135 ? 22.619 13.722 -16.291 1.00 89.19 135 TRP A C 1
ATOM 1039 O O . TRP A 1 135 ? 22.824 12.850 -17.131 1.00 89.19 135 TRP A O 1
ATOM 1049 N N . VAL A 1 136 ? 23.014 14.987 -16.450 1.00 93.25 136 VAL A N 1
ATOM 1050 C CA . VAL A 1 136 ? 23.730 15.452 -17.644 1.00 93.25 136 VAL A CA 1
ATOM 1051 C C . VAL A 1 136 ? 25.048 14.696 -17.801 1.00 93.25 136 VAL A C 1
ATOM 1053 O O . VAL A 1 136 ? 25.321 14.164 -18.872 1.00 93.25 136 VAL A O 1
ATOM 1056 N N . ASN A 1 137 ? 25.828 14.554 -16.728 1.00 91.31 137 ASN A N 1
ATOM 1057 C CA . ASN A 1 137 ? 27.080 13.799 -16.765 1.00 91.31 137 ASN A CA 1
ATOM 1058 C C . ASN A 1 137 ? 26.862 12.318 -17.093 1.00 91.31 137 ASN A C 1
ATOM 1060 O O . ASN A 1 137 ? 27.641 11.739 -17.846 1.00 91.31 137 ASN A O 1
ATOM 1064 N N . GLN A 1 138 ? 25.805 11.701 -16.561 1.00 88.38 138 GLN A N 1
ATOM 1065 C CA . GLN A 1 138 ? 25.462 10.319 -16.884 1.00 88.38 138 GLN A CA 1
ATOM 1066 C C . GLN A 1 138 ? 25.104 10.173 -18.366 1.00 88.38 138 GLN A C 1
ATOM 1068 O O . GLN A 1 138 ? 25.599 9.264 -19.026 1.00 88.38 138 GLN A O 1
ATOM 1073 N N . TYR A 1 139 ? 24.294 11.084 -18.907 1.00 88.06 139 TYR A N 1
ATOM 1074 C CA . TYR A 1 139 ? 23.956 11.105 -20.327 1.00 88.06 139 TYR A CA 1
ATOM 1075 C C . TYR A 1 139 ? 25.195 11.278 -21.210 1.00 88.06 139 TYR A C 1
ATOM 1077 O O . TYR A 1 139 ? 25.400 10.496 -22.136 1.00 88.06 139 TYR A O 1
ATOM 1085 N N . LEU A 1 140 ? 26.057 12.247 -20.891 1.00 90.19 140 LEU A N 1
ATOM 1086 C CA . LEU A 1 140 ? 27.293 12.488 -21.636 1.00 90.19 140 LEU A CA 1
ATOM 1087 C C . LEU A 1 140 ? 28.211 11.262 -21.624 1.00 90.19 140 LEU A C 1
ATOM 1089 O O . LEU A 1 140 ? 28.702 10.872 -22.678 1.00 90.19 140 LEU A O 1
ATOM 1093 N N . ARG A 1 141 ? 28.368 10.594 -20.473 1.00 86.75 141 ARG A N 1
ATOM 1094 C CA . ARG A 1 141 ? 29.135 9.341 -20.372 1.00 86.75 141 ARG A CA 1
ATOM 1095 C C . ARG A 1 141 ? 28.551 8.233 -21.237 1.00 86.75 141 ARG A C 1
ATOM 1097 O O . ARG A 1 141 ? 29.301 7.541 -21.914 1.00 86.75 141 ARG A O 1
ATOM 1104 N N . MET A 1 142 ? 27.227 8.063 -21.236 1.00 83.31 142 MET A N 1
ATOM 1105 C CA . MET A 1 142 ? 26.571 7.059 -22.079 1.00 83.31 142 MET A CA 1
ATOM 1106 C C . MET A 1 142 ? 26.762 7.363 -23.571 1.00 83.31 142 MET A C 1
ATOM 1108 O O . MET A 1 142 ? 27.048 6.455 -24.350 1.00 83.31 142 MET A O 1
ATOM 1112 N N . MET A 1 143 ? 26.661 8.634 -23.968 1.00 84.69 143 MET A N 1
ATOM 1113 C CA . MET A 1 143 ? 26.905 9.077 -25.343 1.00 84.69 143 MET A CA 1
ATOM 1114 C C . MET A 1 143 ? 28.355 8.849 -25.770 1.00 84.69 143 MET A C 1
ATOM 1116 O O . MET A 1 143 ? 28.604 8.288 -26.836 1.00 84.69 143 MET A O 1
ATOM 1120 N N . GLU A 1 144 ? 29.314 9.236 -24.932 1.00 86.75 144 GLU A N 1
ATOM 1121 C CA . GLU A 1 144 ? 30.737 9.032 -25.189 1.00 86.75 144 GLU A CA 1
ATOM 1122 C C . GLU A 1 144 ? 31.074 7.540 -25.287 1.00 86.75 144 GLU A C 1
ATOM 1124 O O . GLU A 1 144 ? 31.721 7.118 -26.244 1.00 86.75 144 GLU A O 1
ATOM 1129 N N . ALA A 1 145 ? 30.551 6.717 -24.377 1.00 83.69 145 ALA A N 1
ATOM 1130 C CA . ALA A 1 145 ? 30.696 5.265 -24.424 1.00 83.69 145 ALA A CA 1
ATOM 1131 C C . ALA A 1 145 ? 30.110 4.672 -25.719 1.00 83.69 145 ALA A C 1
ATOM 1133 O O . ALA A 1 145 ? 30.744 3.832 -26.369 1.00 83.69 145 ALA A O 1
ATOM 1134 N N . ALA A 1 146 ? 28.939 5.149 -26.156 1.00 81.81 146 ALA A N 1
ATOM 1135 C CA . ALA A 1 146 ? 28.314 4.715 -27.402 1.00 81.81 146 ALA A CA 1
ATOM 1136 C C . ALA A 1 146 ? 29.140 5.104 -28.642 1.00 81.81 146 ALA A C 1
ATOM 1138 O O . ALA A 1 146 ? 29.296 4.292 -29.561 1.00 81.81 146 ALA A O 1
ATOM 1139 N N . ILE A 1 147 ? 29.720 6.307 -28.663 1.00 83.19 147 ILE A N 1
ATOM 1140 C CA . ILE A 1 147 ? 30.623 6.772 -29.727 1.00 83.19 147 ILE A CA 1
ATOM 1141 C C . ILE A 1 147 ? 31.932 5.967 -29.710 1.00 83.19 147 ILE A C 1
ATOM 1143 O O . ILE A 1 147 ? 32.413 5.521 -30.758 1.00 83.19 147 ILE A O 1
ATOM 1147 N N . ASN A 1 148 ? 32.474 5.683 -28.527 1.00 83.62 148 ASN A N 1
ATOM 1148 C CA . ASN A 1 148 ? 33.745 4.986 -28.326 1.00 83.62 148 ASN A CA 1
ATOM 1149 C C . ASN A 1 148 ? 33.633 3.458 -28.315 1.00 83.62 148 ASN A C 1
ATOM 1151 O O . ASN A 1 148 ? 34.633 2.780 -28.098 1.00 83.62 148 ASN A O 1
ATOM 1155 N N . ARG A 1 149 ? 32.466 2.892 -28.673 1.00 73.12 149 ARG A N 1
ATOM 1156 C CA . ARG A 1 149 ? 32.267 1.435 -28.838 1.00 73.12 149 ARG A CA 1
ATOM 1157 C C . ARG A 1 149 ? 32.247 0.651 -27.503 1.00 73.12 149 ARG A C 1
ATOM 1159 O O . ARG A 1 149 ? 32.288 -0.574 -27.540 1.00 73.12 149 ARG A O 1
ATOM 1166 N N . GLN A 1 150 ? 32.134 1.325 -26.355 1.00 76.00 150 GLN A N 1
ATOM 1167 C CA . GLN A 1 150 ? 32.213 0.755 -25.000 1.00 76.00 150 GLN A CA 1
ATOM 1168 C C . GLN A 1 150 ? 30.824 0.565 -24.369 1.00 76.00 150 GLN A C 1
ATOM 1170 O O . GLN A 1 150 ? 30.475 1.174 -23.363 1.00 76.00 150 GLN A O 1
ATOM 1175 N N . TYR A 1 151 ? 30.004 -0.296 -24.967 1.00 70.12 151 TYR A N 1
ATOM 1176 C CA . TYR A 1 151 ? 28.616 -0.499 -24.523 1.00 70.12 151 TYR A CA 1
ATOM 1177 C C . TYR A 1 151 ? 28.483 -1.289 -23.206 1.00 70.12 151 TYR A C 1
ATOM 1179 O O . TYR A 1 151 ? 27.399 -1.336 -22.643 1.00 70.12 151 TYR A O 1
ATOM 1187 N N . GLU A 1 152 ? 29.570 -1.874 -22.699 1.00 67.38 152 GLU A N 1
ATOM 1188 C CA . GLU A 1 152 ? 29.634 -2.547 -21.387 1.00 67.38 152 GLU A CA 1
ATOM 1189 C C . GLU A 1 152 ? 29.532 -1.567 -20.208 1.00 67.38 152 GLU A C 1
ATOM 1191 O O . GLU A 1 152 ? 29.198 -1.961 -19.096 1.00 67.38 152 GLU A O 1
ATOM 1196 N N . LEU A 1 153 ? 29.786 -0.278 -20.455 1.00 64.38 153 LEU A N 1
ATOM 1197 C CA . LEU A 1 153 ? 29.658 0.794 -19.467 1.00 64.38 153 LEU A CA 1
ATOM 1198 C C . LEU A 1 153 ? 28.221 1.338 -19.362 1.00 64.38 153 LEU A C 1
ATOM 1200 O O . LEU A 1 153 ? 27.968 2.270 -18.595 1.00 64.38 153 LEU A O 1
ATOM 1204 N N . LEU A 1 154 ? 27.283 0.796 -20.148 1.00 65.25 154 LEU A N 1
ATOM 1205 C CA . LEU A 1 154 ? 25.878 1.188 -20.117 1.00 65.25 154 LEU A CA 1
ATOM 1206 C C . LEU A 1 154 ? 25.118 0.366 -19.063 1.00 65.25 154 LEU A C 1
ATOM 1208 O O . LEU A 1 154 ? 25.347 -0.838 -18.949 1.00 65.25 154 LEU A O 1
ATOM 1212 N N . PRO A 1 155 ? 24.195 0.978 -18.298 1.00 64.62 155 PRO A N 1
ATOM 1213 C CA . PRO A 1 155 ? 23.384 0.243 -17.335 1.00 64.62 155 PRO A CA 1
ATOM 1214 C C . PRO A 1 155 ? 22.579 -0.873 -18.029 1.00 64.62 155 PRO A C 1
ATOM 1216 O O . PRO A 1 155 ? 21.941 -0.600 -19.045 1.00 64.62 155 PRO A O 1
ATOM 1219 N N . PRO A 1 156 ? 22.528 -2.097 -17.471 1.00 57.62 156 PRO A N 1
ATOM 1220 C CA . PRO A 1 156 ? 21.872 -3.251 -18.101 1.00 57.62 156 PRO A CA 1
ATOM 1221 C C . PRO A 1 156 ? 20.336 -3.144 -18.193 1.00 57.62 156 PRO A C 1
ATOM 1223 O O . PRO A 1 156 ? 19.694 -3.997 -18.793 1.00 57.62 156 PRO A O 1
ATOM 1226 N N . HIS A 1 157 ? 19.730 -2.108 -17.605 1.00 55.03 157 HIS A N 1
ATOM 1227 C CA . HIS A 1 157 ? 18.283 -1.996 -17.410 1.00 55.03 157 HIS A CA 1
ATOM 1228 C C . HIS A 1 157 ? 17.735 -0.630 -17.819 1.00 55.03 157 HIS A C 1
ATOM 1230 O O . HIS A 1 157 ? 17.101 0.079 -17.039 1.00 55.03 157 HIS A O 1
ATOM 1236 N N . VAL A 1 158 ? 17.950 -0.246 -19.071 1.00 48.97 158 VAL A N 1
ATOM 1237 C CA . VAL A 1 158 ? 17.154 0.828 -19.661 1.00 48.97 158 VAL A CA 1
ATOM 1238 C C . VAL A 1 158 ? 16.434 0.229 -20.856 1.00 48.97 158 VAL A C 1
ATOM 1240 O O . VAL A 1 158 ? 17.073 -0.247 -21.784 1.00 48.97 158 VAL A O 1
ATOM 1243 N N . VAL A 1 159 ? 15.103 0.290 -20.805 1.00 44.38 159 VAL A N 1
ATOM 1244 C CA . VAL A 1 159 ? 14.146 -0.052 -21.868 1.00 44.38 159 VAL A CA 1
ATOM 1245 C C . VAL A 1 159 ? 13.625 -1.504 -21.851 1.00 44.38 159 VAL A C 1
ATOM 1247 O O . VAL A 1 159 ? 13.963 -2.339 -22.681 1.00 44.38 159 VAL A O 1
ATOM 1250 N N . SER A 1 160 ? 12.669 -1.769 -20.952 1.00 39.09 160 SER A N 1
ATOM 1251 C CA . SER A 1 160 ? 11.569 -2.703 -21.241 1.00 39.09 160 SER A CA 1
ATOM 1252 C C . SER A 1 160 ? 10.590 -2.012 -22.196 1.00 39.09 160 SER A C 1
ATOM 1254 O O . SER A 1 160 ? 9.589 -1.452 -21.762 1.00 39.09 160 SER A O 1
ATOM 1256 N N . PHE A 1 161 ? 10.901 -1.992 -23.491 1.00 39.56 161 PHE A N 1
ATOM 1257 C CA . PHE A 1 161 ? 9.880 -1.817 -24.521 1.00 39.56 161 PHE A CA 1
ATOM 1258 C C . PHE A 1 161 ? 9.696 -3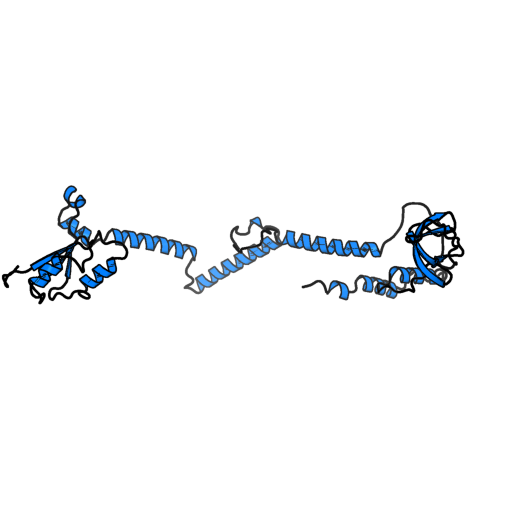.170 -25.193 1.00 39.56 161 PHE A C 1
ATOM 1260 O O . PHE A 1 161 ? 10.621 -3.755 -25.752 1.00 39.56 161 PHE A O 1
ATOM 1267 N N . SER A 1 162 ? 8.481 -3.683 -25.058 1.00 46.12 162 SER A N 1
ATOM 1268 C CA . SER A 1 162 ? 7.971 -4.830 -25.789 1.00 46.12 162 SER A CA 1
ATOM 1269 C C . SER A 1 162 ? 8.267 -4.689 -27.282 1.00 46.12 162 SER A C 1
ATOM 1271 O O . SER A 1 162 ? 7.962 -3.652 -27.867 1.00 46.12 162 SER A O 1
ATOM 1273 N N . HIS A 1 163 ? 8.774 -5.771 -27.878 1.00 47.06 163 HIS A N 1
ATOM 1274 C CA . HIS A 1 163 ? 9.024 -5.932 -29.311 1.00 47.06 163 HIS A CA 1
ATOM 1275 C C . HIS A 1 163 ? 10.171 -5.082 -29.881 1.00 47.06 163 HIS A C 1
ATOM 1277 O O . HIS A 1 163 ? 9.951 -4.047 -30.489 1.00 47.06 163 HIS A O 1
ATOM 1283 N N . VAL A 1 164 ? 11.405 -5.566 -29.730 1.00 42.09 164 VAL A N 1
ATOM 1284 C CA . VAL A 1 164 ? 12.278 -6.022 -30.832 1.00 42.09 164 VAL A CA 1
ATOM 1285 C C . VAL A 1 164 ? 13.532 -6.606 -30.172 1.00 42.09 164 VAL A C 1
ATOM 1287 O O . VAL A 1 164 ? 14.347 -5.888 -29.598 1.00 42.09 164 VAL A O 1
ATOM 1290 N N . GLN A 1 165 ? 13.697 -7.928 -30.256 1.00 48.16 165 GLN A N 1
ATOM 1291 C CA . GLN A 1 165 ? 15.002 -8.566 -30.088 1.00 48.16 165 GLN A CA 1
ATOM 1292 C C . GLN A 1 165 ? 15.921 -8.041 -31.191 1.00 48.16 165 GLN A C 1
ATOM 1294 O O . GLN A 1 165 ? 15.919 -8.533 -32.315 1.00 48.16 165 GLN A O 1
ATOM 1299 N N . SER A 1 166 ? 16.675 -6.993 -30.902 1.00 46.22 166 SER A N 1
ATOM 1300 C CA . SER A 1 166 ? 17.812 -6.575 -31.711 1.00 46.22 166 SER A CA 1
ATOM 1301 C C . SER A 1 166 ? 18.769 -5.831 -30.800 1.00 46.22 166 SER A C 1
ATOM 1303 O O . SER A 1 166 ? 18.909 -4.614 -30.868 1.00 46.22 166 SER A O 1
ATOM 1305 N N . GLU A 1 167 ? 19.476 -6.585 -29.962 1.00 54.31 167 GLU A N 1
ATOM 1306 C CA . GLU A 1 167 ? 20.717 -6.153 -29.309 1.00 54.31 167 GLU A CA 1
ATOM 1307 C C . GLU A 1 167 ? 21.846 -5.919 -30.340 1.00 54.31 167 GLU A C 1
ATOM 1309 O O . GLU A 1 167 ? 23.005 -6.281 -30.146 1.00 54.31 167 GLU A O 1
ATOM 1314 N N . ALA A 1 168 ? 21.543 -5.297 -31.477 1.00 57.72 168 ALA A N 1
ATOM 1315 C CA . ALA A 1 168 ? 22.554 -4.780 -32.372 1.00 57.72 168 ALA A CA 1
ATOM 1316 C C . ALA A 1 168 ? 22.963 -3.410 -31.826 1.00 57.72 168 ALA A C 1
ATOM 1318 O O . ALA A 1 168 ? 22.320 -2.395 -32.091 1.00 57.72 168 ALA A O 1
ATOM 1319 N N . ARG A 1 169 ? 24.047 -3.391 -31.036 1.00 71.56 169 ARG A N 1
ATOM 1320 C CA . ARG A 1 169 ? 24.773 -2.172 -30.627 1.00 71.56 169 ARG A CA 1
ATOM 1321 C C . ARG A 1 169 ? 24.787 -1.167 -31.791 1.00 71.56 169 ARG A C 1
ATOM 1323 O O . ARG A 1 169 ? 25.012 -1.585 -32.923 1.00 71.56 169 ARG A O 1
ATOM 1330 N N . LEU A 1 170 ? 24.619 0.137 -31.541 1.00 73.19 170 LEU A N 1
ATOM 1331 C CA . LEU A 1 170 ? 24.490 1.183 -32.583 1.00 73.19 170 LEU A CA 1
ATOM 1332 C C . LEU A 1 170 ? 25.473 1.019 -33.765 1.00 73.19 170 LEU A C 1
ATOM 1334 O O . LEU A 1 170 ? 25.101 1.167 -34.928 1.00 73.19 170 LEU A O 1
ATOM 1338 N N . ARG A 1 171 ? 26.731 0.658 -33.485 1.00 72.88 171 ARG A N 1
ATOM 1339 C CA . ARG A 1 171 ? 27.747 0.387 -34.513 1.00 72.88 171 ARG A CA 1
ATOM 1340 C C . ARG A 1 171 ? 27.487 -0.854 -35.374 1.00 72.88 171 ARG A C 1
ATOM 1342 O O . ARG A 1 171 ? 27.839 -0.822 -36.545 1.00 72.88 171 ARG A O 1
ATOM 1349 N N . ALA A 1 172 ? 26.906 -1.923 -34.840 1.00 73.56 172 ALA A N 1
ATOM 1350 C CA . ALA A 1 172 ? 26.512 -3.093 -35.625 1.00 73.56 172 ALA A CA 1
ATOM 1351 C C . ALA A 1 172 ? 25.415 -2.726 -36.638 1.00 73.56 172 ALA A C 1
ATOM 1353 O O . ALA A 1 172 ? 25.540 -3.047 -37.817 1.00 73.56 172 ALA A O 1
ATOM 1354 N N . ALA A 1 173 ? 24.416 -1.945 -36.209 1.00 79.69 173 ALA A N 1
ATOM 1355 C CA . ALA A 1 173 ? 23.391 -1.413 -37.106 1.00 79.69 173 ALA A CA 1
ATOM 1356 C C . ALA A 1 173 ? 23.988 -0.485 -38.183 1.00 79.69 173 ALA A C 1
ATOM 1358 O O . ALA A 1 173 ? 23.643 -0.590 -39.360 1.00 79.69 173 ALA A O 1
ATOM 1359 N N . LEU A 1 174 ? 24.939 0.385 -37.814 1.00 80.75 174 LEU A N 1
ATOM 1360 C CA . LEU A 1 174 ? 25.661 1.225 -38.779 1.00 80.75 174 LEU A CA 1
ATOM 1361 C C . LEU A 1 174 ? 26.496 0.400 -39.767 1.00 80.75 174 LEU A C 1
ATOM 1363 O O . LEU A 1 174 ? 26.488 0.707 -40.954 1.00 80.75 174 LEU A O 1
ATOM 1367 N N . ARG A 1 175 ? 27.171 -0.665 -39.312 1.00 79.44 175 ARG A N 1
ATOM 1368 C CA . ARG A 1 175 ? 27.931 -1.574 -40.185 1.00 79.44 175 ARG A CA 1
ATOM 1369 C C . ARG A 1 175 ? 27.038 -2.274 -41.200 1.00 79.44 175 ARG A C 1
ATOM 1371 O O . ARG A 1 175 ? 27.431 -2.398 -42.352 1.00 79.44 175 ARG A O 1
ATOM 1378 N N . GLN A 1 176 ? 25.841 -2.694 -40.802 1.00 79.62 176 GLN A N 1
ATOM 1379 C CA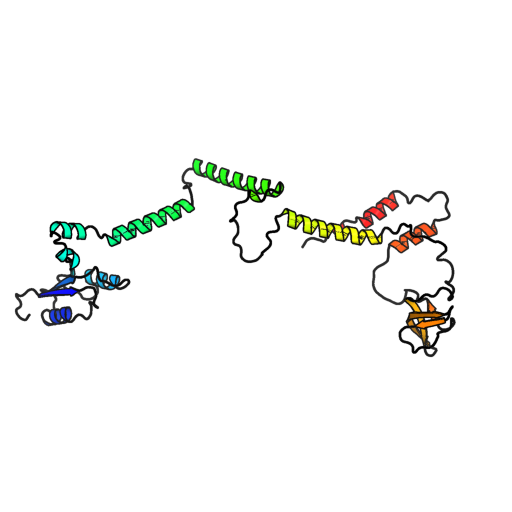 . GLN A 1 176 ? 24.882 -3.285 -41.732 1.00 79.62 176 GLN A CA 1
ATOM 1380 C C . GLN A 1 176 ? 24.458 -2.279 -42.811 1.00 79.62 176 GLN A C 1
ATOM 1382 O O . GLN A 1 176 ? 24.448 -2.621 -43.991 1.00 79.62 176 GLN A O 1
ATOM 1387 N N . LYS A 1 177 ? 24.183 -1.024 -42.430 1.00 82.06 177 LYS A N 1
ATOM 1388 C CA . LYS A 1 177 ? 23.882 0.046 -43.396 1.00 82.06 177 LYS A CA 1
ATOM 1389 C C . LYS A 1 177 ? 25.064 0.352 -44.323 1.00 82.06 177 LYS A C 1
ATOM 1391 O O . LYS A 1 177 ? 24.861 0.526 -45.518 1.00 82.06 177 LYS A O 1
ATOM 1396 N N . GLU A 1 178 ? 26.289 0.367 -43.798 1.00 82.69 178 GLU A N 1
ATOM 1397 C CA . GLU A 1 178 ? 27.515 0.555 -44.588 1.00 82.69 178 GLU A CA 1
ATOM 1398 C C . GLU A 1 178 ? 27.726 -0.585 -45.597 1.00 82.69 178 GLU A C 1
ATOM 1400 O O . GLU A 1 178 ? 28.083 -0.328 -46.744 1.00 82.69 178 GLU A O 1
ATOM 1405 N N . LEU A 1 179 ? 27.466 -1.836 -45.202 1.00 84.00 179 LEU A N 1
ATOM 1406 C CA . LEU A 1 179 ? 27.554 -2.999 -46.091 1.00 84.00 179 LEU A CA 1
ATOM 1407 C C . LEU A 1 179 ? 26.550 -2.916 -47.242 1.00 84.00 179 LEU A C 1
ATOM 1409 O O . LEU A 1 179 ? 26.927 -3.164 -48.384 1.00 84.00 179 LEU A O 1
ATOM 1413 N N . ILE A 1 180 ? 25.302 -2.535 -46.953 1.00 85.00 180 ILE A N 1
ATOM 1414 C CA . ILE A 1 180 ? 24.265 -2.337 -47.977 1.00 85.00 180 ILE A CA 1
ATOM 1415 C C . ILE A 1 180 ? 24.701 -1.242 -48.954 1.00 85.00 180 ILE A C 1
ATOM 1417 O O . ILE A 1 180 ? 24.733 -1.472 -50.160 1.00 85.00 180 ILE A O 1
ATOM 1421 N N . PHE A 1 181 ? 25.133 -0.090 -48.436 1.00 82.50 181 PHE A N 1
ATOM 1422 C CA . PHE A 1 181 ? 25.606 1.020 -49.261 1.00 82.50 181 PHE A CA 1
ATOM 1423 C C . PHE A 1 181 ? 26.798 0.624 -50.143 1.00 82.50 181 PHE A C 1
ATOM 1425 O O . PHE A 1 181 ? 26.850 0.944 -51.330 1.00 82.50 181 PHE A O 1
ATOM 1432 N N . ARG A 1 182 ? 27.752 -0.130 -49.588 1.00 81.31 182 ARG A N 1
ATOM 1433 C CA . ARG A 1 182 ? 28.893 -0.644 -50.346 1.00 81.31 182 ARG A CA 1
ATOM 1434 C C . ARG A 1 182 ? 28.460 -1.608 -51.452 1.00 81.31 182 ARG A C 1
ATOM 1436 O O . ARG A 1 182 ? 28.966 -1.491 -52.565 1.00 81.31 182 ARG A O 1
ATOM 1443 N N . ALA A 1 183 ? 27.534 -2.522 -51.168 1.00 80.94 183 ALA A N 1
ATOM 1444 C CA . ALA A 1 183 ? 27.006 -3.451 -52.163 1.00 80.94 183 ALA A CA 1
ATOM 1445 C C . ALA A 1 183 ? 26.296 -2.712 -53.312 1.00 80.94 183 ALA A C 1
ATOM 1447 O O . ALA A 1 183 ? 26.482 -3.064 -54.475 1.00 80.94 183 ALA A O 1
ATOM 1448 N N . GLU A 1 184 ? 25.552 -1.643 -53.013 1.00 81.00 184 GLU A N 1
ATOM 1449 C CA . GLU A 1 184 ? 24.924 -0.787 -54.028 1.00 81.00 184 GLU A CA 1
ATOM 1450 C C . GLU A 1 184 ? 25.953 -0.060 -54.909 1.00 81.00 184 GLU A C 1
ATOM 1452 O O . GLU A 1 184 ? 25.759 0.050 -56.123 1.00 81.00 184 GLU A O 1
ATOM 1457 N N . ILE A 1 185 ? 27.065 0.407 -54.329 1.00 75.44 185 ILE A N 1
ATOM 1458 C CA . ILE A 1 185 ? 28.178 0.997 -55.089 1.00 75.44 185 ILE A CA 1
ATOM 1459 C C . ILE A 1 185 ? 28.835 -0.054 -55.989 1.00 75.44 185 ILE A C 1
ATOM 1461 O O . ILE A 1 185 ? 29.066 0.206 -57.170 1.00 75.44 185 ILE A O 1
ATOM 1465 N N . GLU A 1 186 ? 29.146 -1.237 -55.456 1.00 74.69 186 GLU A N 1
ATOM 1466 C CA . GLU A 1 186 ? 29.824 -2.303 -56.202 1.00 74.69 186 GLU A CA 1
ATOM 1467 C C . GLU A 1 186 ? 28.950 -2.836 -57.347 1.00 74.69 186 GLU A C 1
ATOM 1469 O O . GLU A 1 186 ? 29.435 -2.948 -58.473 1.00 74.69 186 GLU A O 1
ATOM 1474 N N . ALA A 1 187 ? 27.649 -3.041 -57.119 1.00 71.25 187 ALA A N 1
ATOM 1475 C CA . ALA A 1 187 ? 26.697 -3.427 -58.163 1.00 71.25 187 ALA A CA 1
ATOM 1476 C C . ALA A 1 187 ? 26.639 -2.406 -59.314 1.00 71.25 187 ALA A C 1
ATOM 1478 O O . ALA A 1 187 ? 26.523 -2.784 -60.479 1.00 71.25 187 ALA A O 1
ATOM 1479 N N . LYS A 1 188 ? 26.776 -1.108 -59.010 1.00 63.16 188 LYS A N 1
ATOM 1480 C CA . LYS A 1 188 ? 26.818 -0.041 -60.023 1.00 63.16 188 LYS A CA 1
ATOM 1481 C C . LYS A 1 188 ? 28.192 0.113 -60.687 1.00 63.16 188 LYS A C 1
ATOM 1483 O O . LYS A 1 188 ? 28.256 0.552 -61.833 1.00 63.16 188 LYS A O 1
ATOM 1488 N N . LYS A 1 189 ? 29.285 -0.295 -60.029 1.00 60.41 189 LYS A N 1
ATOM 1489 C CA . LYS A 1 189 ? 30.650 -0.289 -60.593 1.00 60.41 189 LYS A CA 1
ATOM 1490 C C . LYS A 1 189 ? 30.833 -1.325 -61.711 1.00 60.41 189 LYS A C 1
ATOM 1492 O O . LYS A 1 189 ? 31.569 -1.069 -62.666 1.00 60.41 189 LYS A O 1
ATOM 1497 N N . VAL A 1 190 ? 30.135 -2.462 -61.634 1.00 47.62 190 VAL A N 1
ATOM 1498 C CA . VAL A 1 190 ? 30.197 -3.533 -62.652 1.00 47.62 190 VAL A CA 1
ATOM 1499 C C . VAL A 1 190 ? 29.634 -3.082 -64.010 1.00 47.62 190 VAL A C 1
ATOM 1501 O O . VAL A 1 190 ? 30.047 -3.603 -65.040 1.00 47.62 190 VAL A O 1
ATOM 1504 N N . LEU A 1 191 ? 28.793 -2.041 -64.058 1.00 47.19 191 LEU A N 1
ATOM 1505 C CA . LEU A 1 191 ? 28.312 -1.475 -65.326 1.00 47.19 191 LEU A CA 1
ATOM 1506 C C . LEU A 1 191 ? 29.335 -0.572 -66.053 1.00 47.19 191 LEU A C 1
ATOM 1508 O O . LEU A 1 191 ? 29.059 -0.140 -67.171 1.00 47.19 191 LEU A O 1
ATOM 1512 N N . GLY A 1 192 ? 30.493 -0.275 -65.444 1.00 44.41 192 GLY A N 1
ATOM 1513 C CA . GLY A 1 192 ? 31.442 0.732 -65.946 1.00 44.41 192 GLY A CA 1
ATOM 1514 C C . GLY A 1 192 ? 32.902 0.293 -66.099 1.00 44.41 192 GLY A C 1
ATOM 1515 O O . GLY A 1 192 ? 33.715 1.102 -66.533 1.00 44.41 192 GLY A O 1
ATOM 1516 N N . THR A 1 193 ? 33.269 -0.948 -65.768 1.00 35.28 193 THR A N 1
ATOM 1517 C CA . THR A 1 193 ? 34.657 -1.427 -65.925 1.00 35.28 193 THR A CA 1
ATOM 1518 C C . THR A 1 193 ? 34.694 -2.864 -66.431 1.00 35.28 193 THR A C 1
ATOM 1520 O O . THR A 1 193 ? 34.693 -3.814 -65.658 1.00 35.28 193 THR A O 1
ATOM 1523 N N . SER A 1 194 ? 34.741 -3.029 -67.751 1.00 32.66 194 SER A N 1
ATOM 1524 C CA . SER A 1 194 ? 35.319 -4.226 -68.359 1.00 32.66 194 SER A CA 1
ATOM 1525 C C . SER A 1 194 ? 36.662 -3.820 -68.948 1.00 32.66 194 SER A C 1
ATOM 1527 O O . SER A 1 194 ? 36.693 -3.204 -70.009 1.00 32.66 194 SER A O 1
ATOM 1529 N N . ASP A 1 195 ? 37.743 -4.144 -68.250 1.00 32.38 195 ASP A N 1
ATOM 1530 C CA . ASP A 1 195 ? 39.095 -4.092 -68.793 1.00 32.38 195 ASP A CA 1
ATOM 1531 C C . ASP A 1 195 ? 39.840 -5.382 -68.406 1.00 32.38 195 ASP A C 1
ATOM 1533 O O . ASP A 1 195 ? 39.450 -6.072 -67.459 1.00 32.38 195 ASP A O 1
ATOM 1537 N N . PRO A 1 196 ? 40.833 -5.794 -69.205 1.00 47.12 196 PRO A N 1
ATOM 1538 C CA . PRO A 1 196 ? 40.740 -7.059 -69.920 1.00 47.12 196 PRO A CA 1
ATOM 1539 C C . PRO A 1 196 ? 41.993 -7.900 -69.688 1.00 47.12 196 PRO A C 1
ATOM 1541 O O . PRO A 1 196 ? 43.077 -7.435 -69.995 1.00 47.12 196 PRO A O 1
ATOM 1544 N N . LEU A 1 197 ? 41.884 -9.145 -69.221 1.00 29.80 197 LEU A N 1
ATOM 1545 C CA . LEU A 1 197 ? 42.914 -10.166 -69.471 1.00 29.80 197 LEU A CA 1
ATOM 1546 C C . LEU A 1 197 ? 42.397 -11.557 -69.063 1.00 29.80 197 LEU A C 1
ATOM 1548 O O . LEU A 1 197 ? 42.661 -12.072 -67.984 1.00 29.80 197 LEU A O 1
ATOM 1552 N N . SER A 1 198 ? 41.652 -12.174 -69.974 1.00 29.67 198 SER A N 1
ATOM 1553 C CA . SER A 1 198 ? 41.625 -13.626 -70.155 1.00 29.67 198 SER A CA 1
ATOM 1554 C C . SER A 1 198 ? 41.580 -13.859 -71.660 1.00 29.67 198 SER A C 1
ATOM 1556 O O . SER A 1 198 ? 40.534 -13.818 -72.296 1.00 29.67 198 SER A O 1
ATOM 1558 N N . SER A 1 199 ? 42.795 -13.888 -72.202 1.00 28.91 199 SER A N 1
ATOM 1559 C CA . SER A 1 199 ? 43.254 -14.528 -73.434 1.00 28.91 199 SER A CA 1
ATOM 1560 C C . SER A 1 199 ? 42.315 -14.638 -74.647 1.00 28.91 199 SER A C 1
ATOM 1562 O O . SER A 1 199 ? 41.347 -15.394 -74.659 1.00 28.91 199 SER A O 1
ATOM 1564 N N . THR A 1 200 ? 42.856 -14.088 -75.743 1.00 27.44 200 THR A N 1
ATOM 1565 C CA . THR A 1 200 ? 42.701 -14.467 -77.166 1.00 27.44 200 THR A CA 1
ATOM 1566 C C . THR A 1 200 ? 41.695 -13.653 -77.994 1.00 27.44 200 THR A C 1
ATOM 1568 O O . THR A 1 200 ? 40.528 -13.987 -78.145 1.00 27.44 200 THR A O 1
ATOM 1571 N N . LYS A 1 201 ? 42.221 -12.557 -78.558 1.00 26.55 201 LYS A N 1
ATOM 1572 C CA . LYS A 1 201 ? 41.694 -11.753 -79.683 1.00 26.55 201 LYS A CA 1
ATOM 1573 C C . LYS A 1 201 ? 41.694 -12.580 -81.008 1.00 26.55 201 LYS A C 1
ATOM 1575 O O . LYS A 1 201 ? 42.339 -13.628 -80.992 1.00 26.55 201 LYS A O 1
ATOM 1580 N N . PRO A 1 202 ? 41.167 -12.108 -82.173 1.00 31.91 202 PRO A N 1
ATOM 1581 C CA . PRO A 1 202 ? 40.679 -10.750 -82.468 1.00 31.91 202 PRO A CA 1
ATOM 1582 C C . PRO A 1 202 ? 39.396 -10.620 -83.331 1.00 31.91 202 PRO A C 1
ATOM 1584 O O . PRO A 1 202 ? 38.995 -11.517 -84.062 1.00 31.91 202 PRO A O 1
ATOM 1587 N N . SER A 1 203 ? 38.920 -9.369 -83.369 1.00 27.44 203 SER A N 1
ATOM 1588 C CA . SER A 1 203 ? 38.289 -8.683 -84.515 1.00 27.44 203 SER A CA 1
ATOM 1589 C C . SER A 1 203 ? 36.770 -8.835 -84.697 1.00 27.44 203 SER A C 1
ATOM 1591 O O . SER A 1 203 ? 36.228 -9.893 -84.435 1.00 27.44 203 SER A O 1
ATOM 1593 N N . PHE A 1 204 ? 35.991 -7.841 -85.139 1.00 23.58 204 PHE A N 1
ATOM 1594 C CA . PHE A 1 204 ? 36.214 -6.447 -85.557 1.00 23.58 204 PHE A CA 1
ATOM 1595 C C . PHE A 1 204 ? 34.813 -5.845 -85.880 1.00 23.58 204 PHE A C 1
ATOM 1597 O O . PHE A 1 204 ? 33.965 -6.558 -86.405 1.00 23.58 204 PHE A O 1
ATOM 1604 N N . PHE A 1 205 ? 34.632 -4.537 -85.652 1.00 26.64 205 PHE A N 1
ATOM 1605 C CA . PHE A 1 205 ? 33.791 -3.574 -86.400 1.00 26.64 205 PHE A CA 1
ATOM 1606 C C . PHE A 1 205 ? 32.260 -3.755 -86.515 1.00 26.64 205 PHE A C 1
ATOM 1608 O O . PHE A 1 205 ? 31.745 -4.523 -87.325 1.00 26.64 205 PHE A O 1
ATOM 1615 N N . ALA A 1 206 ? 31.532 -2.841 -85.859 1.00 27.88 206 ALA A N 1
ATOM 1616 C CA . ALA A 1 206 ? 30.263 -2.326 -86.368 1.00 27.88 206 ALA A CA 1
ATOM 1617 C C . ALA A 1 206 ? 30.553 -1.359 -87.532 1.00 27.88 206 ALA A C 1
ATOM 1619 O O . ALA A 1 206 ? 31.243 -0.355 -87.378 1.00 27.88 206 ALA A O 1
ATOM 1620 N N . GLY A 1 207 ? 30.055 -1.712 -88.712 1.00 33.09 207 GLY A N 1
ATOM 1621 C CA . GLY A 1 207 ? 30.298 -1.015 -89.978 1.00 33.09 207 GLY A CA 1
ATOM 1622 C C . GLY A 1 207 ? 30.133 -1.917 -91.203 1.00 33.09 207 GLY A C 1
ATOM 1623 O O . GLY A 1 207 ? 30.072 -1.432 -92.327 1.00 33.09 207 GLY A O 1
ATOM 1624 N N . TYR A 1 208 ? 29.998 -3.228 -90.998 1.00 32.19 208 TYR A N 1
ATOM 1625 C CA . TYR A 1 208 ? 29.642 -4.187 -92.037 1.00 32.19 208 TYR A CA 1
ATOM 1626 C C . TYR A 1 208 ? 28.297 -4.836 -91.713 1.00 32.19 208 TYR A C 1
ATOM 1628 O O . TYR A 1 208 ? 28.018 -5.147 -90.556 1.00 32.19 208 TYR A O 1
ATOM 1636 N N . LYS A 1 209 ? 27.467 -5.073 -92.739 1.00 38.50 209 LYS A N 1
ATOM 1637 C CA . LYS A 1 209 ? 26.359 -6.035 -92.651 1.00 38.50 209 LYS A CA 1
ATOM 1638 C C . LYS A 1 209 ? 26.930 -7.323 -92.058 1.00 38.50 209 LYS A C 1
ATOM 1640 O O . LYS A 1 209 ? 27.747 -7.968 -92.715 1.00 38.50 209 LYS A O 1
ATOM 1645 N N . VAL A 1 210 ? 26.536 -7.665 -90.831 1.00 48.62 210 VAL A N 1
ATOM 1646 C CA . VAL A 1 210 ? 26.956 -8.916 -90.198 1.00 48.62 210 VAL A CA 1
ATOM 1647 C C . VAL A 1 210 ? 26.470 -10.037 -91.104 1.00 48.62 210 VAL A C 1
ATOM 1649 O O . VAL A 1 210 ? 25.270 -10.202 -91.333 1.00 48.62 210 VAL A O 1
ATOM 1652 N N . SER A 1 211 ? 27.422 -10.741 -91.713 1.00 51.81 211 SER A N 1
ATOM 1653 C CA . SER A 1 211 ? 27.115 -11.882 -92.562 1.00 51.81 211 SER A CA 1
ATOM 1654 C C . SER A 1 211 ? 26.352 -12.906 -91.727 1.00 51.81 211 SER A C 1
ATOM 1656 O O . SER A 1 211 ? 26.714 -13.165 -90.579 1.00 51.81 211 SER A O 1
ATOM 1658 N N . LYS A 1 212 ? 25.318 -13.525 -92.305 1.00 63.53 212 LYS A N 1
ATOM 1659 C CA . LYS A 1 212 ? 24.511 -14.559 -91.630 1.00 63.53 212 LYS A CA 1
ATOM 1660 C C . LYS A 1 212 ? 25.340 -15.754 -91.139 1.00 63.53 212 LYS A C 1
ATOM 1662 O O . LYS A 1 212 ? 24.855 -16.537 -90.338 1.00 63.53 212 LYS A O 1
ATOM 1667 N N . ALA A 1 213 ? 26.594 -15.861 -91.579 1.00 57.19 213 ALA A N 1
ATOM 1668 C CA . ALA A 1 213 ? 27.568 -16.846 -91.120 1.00 57.19 213 ALA A CA 1
ATOM 1669 C C . ALA A 1 213 ? 28.032 -16.659 -89.660 1.00 57.19 213 ALA A C 1
ATOM 1671 O O . ALA A 1 213 ? 28.698 -17.542 -89.133 1.00 57.19 213 ALA A O 1
ATOM 1672 N N . PHE A 1 214 ? 27.707 -15.533 -89.013 1.00 54.59 214 PHE A N 1
ATOM 1673 C CA . PHE A 1 214 ? 28.117 -15.223 -87.635 1.00 54.59 214 PHE A CA 1
ATOM 1674 C C . PHE A 1 214 ? 26.997 -15.371 -86.595 1.00 54.59 214 PHE A C 1
ATOM 1676 O O . PHE A 1 214 ? 27.148 -14.906 -85.470 1.00 54.59 214 PHE A O 1
ATOM 1683 N N . VAL A 1 215 ? 25.870 -15.987 -86.957 1.00 62.34 215 VAL A N 1
ATOM 1684 C CA . VAL A 1 215 ? 24.754 -16.196 -86.026 1.00 62.34 215 VAL A CA 1
ATOM 1685 C C . VAL A 1 215 ? 25.123 -17.226 -84.953 1.00 62.34 215 VAL A C 1
ATOM 1687 O O . VAL A 1 215 ? 25.688 -18.278 -85.261 1.00 62.34 215 VAL A O 1
ATOM 1690 N N . ALA A 1 216 ? 24.810 -16.934 -83.690 1.00 68.56 216 ALA A N 1
ATOM 1691 C CA . ALA A 1 216 ? 25.134 -17.790 -82.554 1.00 68.56 216 ALA A CA 1
ATOM 1692 C C . ALA A 1 216 ? 23.886 -18.220 -81.769 1.00 68.56 216 ALA A C 1
ATOM 1694 O O . ALA A 1 216 ? 22.824 -17.594 -81.812 1.00 68.56 216 ALA A O 1
ATOM 1695 N N . VAL A 1 217 ? 24.019 -19.316 -81.017 1.00 69.62 217 VAL A N 1
ATOM 1696 C CA . VAL A 1 217 ? 22.968 -19.778 -80.101 1.00 69.62 217 VAL A CA 1
ATOM 1697 C C . VAL A 1 217 ? 22.725 -18.707 -79.037 1.00 69.62 217 VAL A C 1
ATOM 1699 O O . VAL A 1 217 ? 23.639 -18.314 -78.317 1.00 69.62 217 VAL A O 1
ATOM 1702 N N . GLY A 1 218 ? 21.476 -18.257 -78.923 1.00 64.19 218 GLY A N 1
ATOM 1703 C CA . GLY A 1 218 ? 21.062 -17.189 -78.018 1.00 64.19 218 GLY A CA 1
ATOM 1704 C C . GLY A 1 218 ? 20.675 -15.877 -78.702 1.00 64.19 218 GLY A C 1
ATOM 1705 O O . GLY A 1 218 ? 19.970 -15.085 -78.070 1.00 64.19 218 GLY A O 1
ATOM 1706 N N . ASP A 1 219 ? 21.057 -15.680 -79.966 1.00 69.50 219 ASP A N 1
ATOM 1707 C CA . ASP A 1 219 ? 20.736 -14.473 -80.731 1.00 69.50 219 ASP A CA 1
ATOM 1708 C C . ASP A 1 219 ? 19.237 -14.366 -81.045 1.00 69.50 219 ASP A C 1
ATOM 1710 O O . ASP A 1 219 ? 18.516 -15.367 -81.131 1.00 69.50 219 ASP A O 1
ATOM 1714 N N . ARG A 1 220 ? 18.757 -13.128 -81.226 1.00 76.12 220 ARG A N 1
ATOM 1715 C CA . ARG A 1 220 ? 17.380 -12.840 -81.646 1.00 76.12 220 ARG A CA 1
ATOM 1716 C C . ARG A 1 220 ? 17.331 -12.564 -83.142 1.00 76.12 220 ARG A C 1
ATOM 1718 O O . ARG A 1 220 ? 17.946 -11.619 -83.638 1.00 76.12 220 ARG A O 1
ATOM 1725 N N . VAL A 1 221 ? 16.557 -13.376 -83.848 1.00 75.44 221 VAL A N 1
ATOM 1726 C CA . VAL A 1 221 ? 16.370 -13.277 -85.296 1.00 75.44 221 VAL A CA 1
ATOM 1727 C C . VAL A 1 221 ? 14.888 -13.138 -85.616 1.00 75.44 221 VAL A C 1
ATOM 1729 O O . VAL A 1 221 ? 14.034 -13.701 -84.934 1.00 75.44 221 VAL A O 1
ATOM 1732 N N . ALA A 1 222 ? 14.578 -12.354 -86.640 1.00 79.00 222 ALA A N 1
ATOM 1733 C CA . ALA A 1 222 ? 13.243 -12.236 -87.197 1.00 79.00 222 ALA A CA 1
ATOM 1734 C C . ALA A 1 222 ? 13.103 -13.237 -88.354 1.00 79.00 222 ALA A C 1
ATOM 1736 O O . ALA A 1 222 ? 13.860 -13.165 -89.323 1.00 79.00 222 ALA A O 1
ATOM 1737 N N . VAL A 1 223 ? 12.158 -14.169 -88.241 1.00 79.44 223 VAL A N 1
ATOM 1738 C CA . VAL A 1 223 ? 11.924 -15.274 -89.184 1.00 79.44 223 VAL A CA 1
ATOM 1739 C C . VAL A 1 223 ? 10.619 -15.053 -89.942 1.00 79.44 223 VAL A C 1
ATOM 1741 O O . VAL A 1 223 ? 9.617 -14.670 -89.340 1.00 79.44 223 VAL A O 1
ATOM 1744 N N . GLN A 1 224 ? 10.619 -15.315 -91.249 1.00 75.81 224 GLN A N 1
ATOM 1745 C CA . GLN A 1 224 ? 9.438 -15.226 -92.107 1.00 75.81 224 GLN A CA 1
ATOM 1746 C C . GLN A 1 224 ? 8.666 -16.555 -92.100 1.00 75.81 224 GLN A C 1
ATOM 1748 O O . GLN A 1 224 ? 9.139 -17.549 -92.645 1.00 75.81 224 GLN A O 1
ATOM 1753 N N . VAL A 1 225 ? 7.471 -16.568 -91.505 1.00 73.06 225 VAL A N 1
ATOM 1754 C CA . VAL A 1 225 ? 6.582 -17.745 -91.440 1.00 73.06 225 VAL A CA 1
ATOM 1755 C C . VAL A 1 225 ? 5.391 -17.530 -92.382 1.00 73.06 225 VAL A C 1
ATOM 1757 O O . VAL A 1 225 ? 4.813 -16.439 -92.406 1.00 73.06 225 VAL A O 1
ATOM 1760 N N . ASP A 1 226 ? 5.057 -18.543 -93.189 1.00 63.19 226 ASP A N 1
ATOM 1761 C CA . ASP A 1 226 ? 3.936 -18.555 -94.147 1.00 63.19 226 ASP A CA 1
ATOM 1762 C C . ASP A 1 226 ? 3.842 -17.294 -95.023 1.00 63.19 226 ASP A C 1
ATOM 1764 O O . ASP A 1 226 ? 2.808 -16.640 -95.160 1.00 63.19 226 ASP A O 1
ATOM 1768 N N . GLY A 1 227 ? 4.978 -16.924 -95.616 1.00 60.75 227 GLY A N 1
ATOM 1769 C CA . GLY A 1 227 ? 5.054 -15.967 -96.716 1.00 60.75 227 GLY A CA 1
ATOM 1770 C C . GLY A 1 227 ? 4.870 -14.488 -96.368 1.00 60.75 227 GLY A C 1
ATOM 1771 O O . GLY A 1 227 ? 5.278 -13.670 -97.189 1.00 60.75 227 GLY A O 1
ATOM 1772 N N . GLN A 1 228 ? 4.339 -14.094 -95.201 1.00 58.62 228 GLN A N 1
ATOM 1773 C CA . GLN A 1 228 ? 4.074 -12.665 -94.925 1.00 58.62 228 GLN A CA 1
ATOM 1774 C C . GLN A 1 228 ? 4.286 -12.164 -93.484 1.00 58.62 228 GLN A C 1
ATOM 1776 O O . GLN A 1 228 ? 4.342 -10.948 -93.298 1.00 58.62 228 GLN A O 1
ATOM 1781 N N . LYS A 1 229 ? 4.449 -13.016 -92.459 1.00 59.97 229 LYS A N 1
ATOM 1782 C CA . LYS A 1 229 ? 4.662 -12.541 -91.074 1.00 59.97 229 LYS A CA 1
ATOM 1783 C C . LYS A 1 229 ? 6.086 -12.787 -90.584 1.00 59.97 229 LYS A C 1
ATOM 1785 O O . LYS A 1 229 ? 6.555 -13.919 -90.581 1.00 59.97 229 LYS A O 1
ATOM 1790 N N . MET A 1 230 ? 6.734 -11.713 -90.127 1.00 69.25 230 MET A N 1
ATOM 1791 C CA . MET A 1 230 ? 8.031 -11.758 -89.447 1.00 69.25 230 MET A CA 1
ATOM 1792 C C . MET A 1 230 ? 7.809 -11.936 -87.944 1.00 69.25 230 MET A C 1
ATOM 1794 O O . MET A 1 230 ? 7.221 -11.068 -87.298 1.00 69.25 230 MET A O 1
ATOM 1798 N N . VAL A 1 231 ? 8.271 -13.051 -87.386 1.00 74.69 231 VAL A N 1
ATOM 1799 C CA . VAL A 1 231 ? 8.201 -13.349 -85.950 1.00 74.69 231 VAL A CA 1
ATOM 1800 C C . VAL A 1 231 ? 9.611 -13.306 -85.374 1.00 74.69 231 VAL A C 1
ATOM 1802 O O . VAL A 1 231 ? 10.525 -13.904 -85.935 1.00 74.69 231 VAL A O 1
ATOM 1805 N N . VAL A 1 232 ? 9.803 -12.584 -84.267 1.00 77.00 232 VAL A N 1
ATOM 1806 C CA . VAL A 1 232 ? 11.097 -12.537 -83.573 1.00 77.00 232 VAL A CA 1
ATOM 1807 C C . VAL A 1 232 ? 11.195 -13.720 -82.621 1.00 77.00 232 VAL A C 1
ATOM 1809 O O . VAL A 1 232 ? 10.385 -13.856 -81.705 1.00 77.00 232 VAL A O 1
ATOM 1812 N N . CYS A 1 233 ? 12.206 -14.553 -82.818 1.00 71.94 233 CYS A N 1
ATOM 1813 C CA . CYS A 1 233 ? 12.449 -15.751 -82.026 1.00 71.94 233 CYS A CA 1
ATOM 1814 C C . CYS A 1 233 ? 13.937 -15.900 -81.696 1.00 71.94 233 CYS A C 1
ATOM 1816 O O . CYS A 1 233 ? 14.812 -15.278 -82.304 1.00 71.94 233 CYS A O 1
ATOM 1818 N N . LYS A 1 234 ? 14.220 -16.710 -80.676 1.00 78.56 234 LYS A N 1
ATOM 1819 C CA . LYS A 1 234 ? 15.575 -16.943 -80.179 1.00 78.56 234 LYS A CA 1
ATOM 1820 C C . LYS A 1 234 ? 16.190 -18.160 -80.866 1.00 78.56 234 LYS A C 1
ATOM 1822 O O . LYS A 1 234 ? 15.526 -19.187 -81.001 1.00 78.56 234 LYS A O 1
ATOM 1827 N N . VAL A 1 235 ? 17.446 -18.052 -81.292 1.00 77.88 235 VAL A N 1
ATOM 1828 C CA . VAL A 1 235 ? 18.188 -19.156 -81.918 1.00 77.88 235 VAL A CA 1
ATOM 1829 C C . VAL A 1 235 ? 18.607 -20.172 -80.856 1.00 77.88 235 VAL A C 1
ATOM 1831 O O . VAL A 1 235 ? 19.261 -19.820 -79.873 1.00 77.88 235 VAL A O 1
ATOM 1834 N N . VAL A 1 236 ? 18.240 -21.435 -81.066 1.00 77.44 236 VAL A N 1
ATOM 1835 C CA . VAL A 1 236 ? 18.519 -22.566 -80.165 1.00 77.44 236 VAL A CA 1
ATOM 1836 C C . VAL A 1 236 ? 19.685 -23.404 -80.683 1.00 77.44 236 VAL A C 1
ATOM 1838 O O . VAL A 1 236 ? 20.491 -23.885 -79.891 1.00 77.44 236 VAL A O 1
ATOM 1841 N N . MET A 1 237 ? 19.803 -23.565 -82.004 1.00 73.25 237 MET A N 1
ATOM 1842 C CA . MET A 1 237 ? 20.895 -24.307 -82.644 1.00 73.25 237 MET A CA 1
ATOM 1843 C C . MET A 1 237 ? 21.312 -23.627 -83.949 1.00 73.25 237 MET A C 1
ATOM 1845 O O . MET A 1 237 ? 20.480 -23.019 -84.624 1.00 73.25 237 MET A O 1
ATOM 1849 N N . THR A 1 238 ? 22.592 -23.747 -84.305 1.00 79.19 238 THR A N 1
ATOM 1850 C CA . THR A 1 238 ? 23.164 -23.199 -85.541 1.00 79.19 238 THR A CA 1
ATOM 1851 C C . THR A 1 238 ? 23.966 -24.269 -86.281 1.00 79.19 238 THR A C 1
ATOM 1853 O O . THR A 1 238 ? 24.625 -25.106 -85.663 1.00 79.19 238 THR A O 1
ATOM 1856 N N . ASN A 1 239 ? 23.898 -24.260 -87.611 1.00 71.75 239 ASN A N 1
ATOM 1857 C CA . ASN A 1 239 ? 24.708 -25.096 -88.495 1.00 71.75 239 ASN A CA 1
ATOM 1858 C C . ASN A 1 239 ? 25.116 -24.244 -89.701 1.00 71.75 239 ASN A C 1
ATOM 1860 O O . ASN A 1 239 ? 24.401 -24.144 -90.697 1.00 71.75 239 ASN A O 1
ATOM 1864 N N . GLY A 1 240 ? 26.237 -23.537 -89.558 1.00 77.25 240 GLY A N 1
ATOM 1865 C CA . GLY A 1 240 ? 26.633 -22.500 -90.507 1.00 77.25 240 GLY A CA 1
ATOM 1866 C C . GLY A 1 240 ? 25.669 -21.311 -90.470 1.00 77.25 240 GLY A C 1
ATOM 1867 O O . GLY A 1 240 ? 25.539 -20.650 -89.446 1.00 77.25 240 GLY A O 1
ATOM 1868 N N . THR A 1 241 ? 25.008 -21.031 -91.594 1.00 72.81 241 THR A N 1
ATOM 1869 C CA . THR A 1 241 ? 24.030 -19.936 -91.732 1.00 72.81 241 THR A CA 1
ATOM 1870 C C . THR A 1 241 ? 22.594 -20.342 -91.413 1.00 72.81 241 THR A C 1
ATOM 1872 O O . THR A 1 241 ? 21.702 -19.487 -91.405 1.00 72.81 241 THR A O 1
ATOM 1875 N N . ASP A 1 242 ? 22.365 -21.636 -91.203 1.00 79.00 242 ASP A N 1
ATOM 1876 C CA . ASP A 1 242 ? 21.039 -22.181 -90.968 1.00 79.00 242 ASP A CA 1
ATOM 1877 C C . ASP A 1 242 ? 20.794 -22.264 -89.463 1.00 79.00 242 ASP A C 1
ATOM 1879 O O . ASP A 1 242 ? 21.687 -22.622 -88.685 1.00 79.00 242 ASP A O 1
ATOM 1883 N N . VAL A 1 243 ? 19.587 -21.895 -89.044 1.00 80.75 243 VAL A N 1
ATOM 1884 C CA . VAL A 1 243 ? 19.241 -21.741 -87.627 1.00 80.75 243 VAL A CA 1
ATOM 1885 C C . VAL A 1 243 ? 17.972 -22.499 -87.280 1.00 80.75 243 VAL A C 1
ATOM 1887 O O . VAL A 1 243 ? 17.052 -22.600 -88.087 1.00 80.75 243 VAL A O 1
ATOM 1890 N N . VAL A 1 244 ? 17.909 -23.003 -86.051 1.00 80.56 244 VAL A N 1
ATOM 1891 C CA . VAL A 1 244 ? 16.680 -23.536 -85.454 1.00 80.56 244 VAL A CA 1
ATOM 1892 C C . VAL A 1 244 ? 16.256 -22.592 -84.342 1.00 80.56 244 VAL A C 1
ATOM 1894 O O . VAL A 1 244 ? 17.068 -22.242 -83.480 1.00 80.56 244 VAL A O 1
ATOM 1897 N N . CYS A 1 245 ? 14.993 -22.176 -84.358 1.00 79.25 245 CYS A N 1
ATOM 1898 C CA . CYS A 1 245 ? 14.467 -21.179 -83.435 1.00 79.25 245 CYS A CA 1
ATOM 1899 C C . CYS A 1 245 ? 13.430 -21.753 -82.468 1.00 79.25 245 CYS A C 1
ATOM 1901 O O . CYS A 1 245 ? 12.687 -22.679 -82.782 1.00 79.25 245 CYS A O 1
ATOM 1903 N N . GLU A 1 246 ? 13.371 -21.159 -81.281 1.00 74.69 246 GLU A N 1
ATOM 1904 C CA . GLU A 1 246 ? 12.426 -21.517 -80.229 1.00 74.69 246 GLU A CA 1
ATOM 1905 C C . GLU A 1 246 ? 10.990 -21.165 -80.663 1.00 74.69 246 GLU A C 1
ATOM 1907 O O . GLU A 1 246 ? 10.682 -19.993 -80.887 1.00 74.69 246 GLU A O 1
ATOM 1912 N N . GLY A 1 247 ? 10.119 -22.174 -80.810 1.00 68.06 247 GLY A N 1
ATOM 1913 C CA . GLY A 1 247 ? 8.699 -21.994 -81.156 1.00 68.06 247 GLY A CA 1
ATOM 1914 C C . GLY A 1 247 ? 8.291 -22.360 -82.591 1.00 68.06 247 GLY A C 1
ATOM 1915 O O . GLY A 1 247 ? 7.104 -22.292 -82.902 1.00 68.06 247 GLY A O 1
ATOM 1916 N N . LEU A 1 248 ? 9.226 -22.794 -83.441 1.00 65.94 248 LEU A N 1
ATOM 1917 C CA . LEU A 1 248 ? 8.935 -23.460 -84.718 1.00 65.94 248 LEU A CA 1
ATOM 1918 C C . LEU A 1 248 ? 9.301 -24.954 -84.597 1.00 65.94 248 LEU A C 1
ATOM 1920 O O . LEU A 1 248 ? 10.283 -25.272 -83.920 1.00 65.94 248 LEU A O 1
ATOM 1924 N N . PRO A 1 249 ? 8.521 -25.890 -85.178 1.00 61.00 249 PRO A N 1
ATOM 1925 C CA . PRO A 1 249 ? 8.879 -27.312 -85.166 1.00 61.00 249 PRO A CA 1
ATOM 1926 C C . PRO A 1 249 ? 10.244 -27.506 -85.841 1.00 61.00 249 PRO A C 1
ATOM 1928 O O . PRO A 1 249 ? 10.596 -26.688 -86.678 1.00 61.00 249 PRO A O 1
ATOM 1931 N N . HIS A 1 250 ? 10.997 -28.542 -85.440 1.00 59.41 250 HIS A N 1
ATOM 1932 C CA . HIS A 1 250 ? 12.420 -28.831 -85.731 1.00 59.41 250 HIS A CA 1
ATOM 1933 C C . HIS A 1 250 ? 12.856 -28.822 -87.221 1.00 59.41 250 HIS A C 1
ATOM 1935 O O . HIS A 1 250 ? 13.418 -29.793 -87.725 1.00 59.41 250 HIS A O 1
ATOM 1941 N N . GLU A 1 251 ? 12.637 -27.723 -87.927 1.00 71.94 251 GLU A N 1
ATOM 1942 C CA . GLU A 1 251 ? 13.045 -27.466 -89.298 1.00 71.94 251 GLU A CA 1
ATOM 1943 C C . GLU A 1 251 ? 14.168 -26.428 -89.297 1.00 71.94 251 GLU A C 1
ATOM 1945 O O . GLU A 1 251 ? 14.149 -25.443 -88.554 1.00 71.94 251 GLU A O 1
ATOM 1950 N N . TRP A 1 252 ? 15.181 -26.673 -90.124 1.00 77.75 252 TRP A N 1
ATOM 1951 C CA . TRP A 1 252 ? 16.310 -25.767 -90.294 1.00 77.75 252 TRP A CA 1
ATOM 1952 C C . TRP A 1 252 ? 15.907 -24.593 -91.184 1.00 77.75 252 TRP A C 1
ATOM 1954 O O . TRP A 1 252 ? 15.528 -24.775 -92.342 1.00 77.75 252 TRP A O 1
ATOM 1964 N N . LEU A 1 253 ? 16.015 -23.374 -90.657 1.00 79.62 253 LEU A N 1
ATOM 1965 C CA . LEU A 1 253 ? 15.719 -22.157 -91.400 1.00 79.62 253 LEU A CA 1
ATOM 1966 C C . LEU A 1 253 ? 16.955 -21.720 -92.173 1.00 79.62 253 LEU A C 1
ATOM 1968 O O . LEU A 1 253 ? 17.948 -21.295 -91.579 1.00 79.62 253 LEU A O 1
ATOM 1972 N N . SER A 1 254 ? 16.868 -21.788 -93.502 1.00 77.38 254 SER A N 1
ATOM 1973 C CA . SER A 1 254 ? 17.952 -21.324 -94.366 1.00 77.38 254 SER A CA 1
ATOM 1974 C C . SER A 1 254 ? 18.203 -19.826 -94.206 1.00 77.38 254 SER A C 1
ATOM 1976 O O . SER A 1 254 ? 17.295 -19.050 -93.891 1.00 77.38 254 SER A O 1
ATOM 1978 N N . ALA A 1 255 ? 19.419 -19.395 -94.538 1.00 72.50 255 ALA A N 1
ATOM 1979 C CA . ALA A 1 255 ? 19.828 -17.992 -94.539 1.00 72.50 255 ALA A CA 1
ATOM 1980 C C . ALA A 1 255 ? 18.863 -17.034 -95.264 1.00 72.50 255 ALA A C 1
ATOM 1982 O O . ALA A 1 255 ? 18.930 -15.837 -95.035 1.00 72.50 255 ALA A O 1
ATOM 1983 N N . SER A 1 256 ? 17.987 -17.485 -96.164 1.00 75.44 256 SER A N 1
ATOM 1984 C CA . SER A 1 256 ? 17.030 -16.608 -96.859 1.00 75.44 256 SER A CA 1
ATOM 1985 C C . SER A 1 256 ? 15.791 -16.248 -96.026 1.00 75.44 256 SER A C 1
ATOM 1987 O O . SER A 1 256 ? 15.195 -15.198 -96.255 1.00 75.44 256 SER A O 1
ATOM 1989 N N . LEU A 1 257 ? 15.450 -17.067 -95.027 1.00 74.44 257 LEU A N 1
ATOM 1990 C CA . LEU A 1 257 ? 14.171 -17.020 -94.307 1.00 74.44 257 LEU A CA 1
ATOM 1991 C C . LEU A 1 257 ? 14.224 -16.249 -92.981 1.00 74.44 257 LEU A C 1
ATOM 1993 O O . LEU A 1 257 ? 13.198 -16.083 -92.325 1.00 74.44 257 LEU A O 1
ATOM 1997 N N . TRP A 1 258 ? 15.401 -15.769 -92.578 1.00 78.44 258 TRP A N 1
ATOM 1998 C CA . TRP A 1 258 ? 15.585 -15.037 -91.326 1.00 78.44 258 TRP A CA 1
ATOM 1999 C C . TRP A 1 258 ? 16.538 -13.852 -91.484 1.00 78.44 258 TRP A C 1
ATOM 2001 O O . TRP A 1 258 ? 17.389 -13.841 -92.372 1.00 78.44 258 TRP A O 1
ATOM 2011 N N . GLN A 1 259 ? 16.412 -12.832 -90.639 1.00 76.69 259 GLN A N 1
ATOM 2012 C CA . GLN A 1 259 ? 17.322 -11.680 -90.562 1.00 76.69 259 GLN A CA 1
ATOM 2013 C C . GLN A 1 259 ? 17.565 -11.314 -89.091 1.00 76.69 259 GLN A C 1
ATOM 2015 O O . GLN A 1 259 ? 16.749 -11.655 -88.238 1.00 76.69 259 GLN A O 1
ATOM 2020 N N . PHE A 1 260 ? 18.674 -10.644 -88.765 1.00 69.38 260 PHE A N 1
ATOM 2021 C CA . PHE A 1 260 ? 18.897 -10.170 -87.394 1.00 69.38 260 PHE A CA 1
ATOM 2022 C C . PHE A 1 260 ? 17.782 -9.200 -86.985 1.00 69.38 260 PHE A C 1
ATOM 2024 O O . PHE A 1 260 ? 17.381 -8.344 -87.777 1.00 69.38 260 PHE A O 1
ATOM 2031 N N . ALA A 1 261 ? 17.244 -9.367 -85.775 1.00 68.69 261 ALA A N 1
ATOM 2032 C CA . ALA A 1 261 ? 16.207 -8.476 -85.277 1.00 68.69 261 ALA A CA 1
ATOM 2033 C C . ALA A 1 261 ? 16.827 -7.101 -84.978 1.00 68.69 261 ALA A C 1
ATOM 2035 O O . ALA A 1 261 ? 17.690 -6.987 -84.112 1.00 68.69 261 ALA A O 1
ATOM 2036 N N . ASN A 1 262 ? 16.403 -6.064 -85.703 1.00 56.88 262 ASN A N 1
ATOM 2037 C CA . ASN A 1 262 ? 16.733 -4.685 -85.350 1.00 56.88 262 ASN A CA 1
ATOM 2038 C C . ASN A 1 262 ? 15.852 -4.263 -84.163 1.00 56.88 262 ASN A C 1
ATOM 2040 O O . ASN A 1 262 ? 14.634 -4.443 -84.211 1.00 56.88 262 ASN A O 1
ATOM 2044 N N . ASP A 1 263 ? 16.456 -3.675 -83.129 1.00 49.31 263 ASP A N 1
ATOM 2045 C CA . ASP A 1 263 ? 15.825 -3.262 -81.859 1.00 49.31 263 ASP A CA 1
ATOM 2046 C C . ASP A 1 263 ? 14.796 -2.106 -81.979 1.00 49.31 263 ASP A C 1
ATOM 2048 O O . ASP A 1 263 ? 14.531 -1.386 -81.019 1.00 49.31 263 ASP A O 1
ATOM 2052 N N . GLU A 1 264 ? 14.168 -1.909 -83.141 1.00 43.72 264 GLU A N 1
ATOM 2053 C CA . GLU A 1 264 ? 13.124 -0.890 -83.334 1.00 43.72 264 GLU A CA 1
ATOM 2054 C C . GLU A 1 264 ? 11.693 -1.415 -83.110 1.00 43.72 264 GLU A C 1
ATOM 2056 O O . GLU A 1 264 ? 10.738 -0.641 -83.123 1.00 43.72 264 GLU A O 1
ATOM 2061 N N . ALA A 1 265 ? 11.512 -2.703 -82.803 1.00 35.12 265 ALA A N 1
ATOM 2062 C CA . ALA A 1 265 ? 10.214 -3.255 -82.410 1.00 35.12 265 ALA A CA 1
ATOM 2063 C C . ALA A 1 265 ? 10.077 -3.343 -80.876 1.00 35.12 265 ALA A C 1
ATOM 2065 O O . ALA A 1 265 ? 10.208 -4.408 -80.284 1.00 35.12 265 ALA A O 1
ATOM 2066 N N . GLY A 1 266 ? 9.823 -2.182 -80.262 1.00 37.69 266 GLY A N 1
ATOM 2067 C CA . GLY A 1 266 ? 9.173 -1.964 -78.963 1.00 37.69 266 GLY A CA 1
ATOM 2068 C C . GLY A 1 266 ? 9.481 -2.911 -77.796 1.00 37.69 266 GLY A C 1
ATOM 2069 O O . GLY A 1 266 ? 8.833 -3.939 -77.673 1.00 37.69 266 GLY A O 1
ATOM 2070 N N . ILE A 1 267 ? 10.321 -2.455 -76.854 1.00 33.75 267 ILE A N 1
ATOM 2071 C CA . ILE A 1 267 ? 10.150 -2.586 -75.390 1.00 33.75 267 ILE A CA 1
ATOM 2072 C C . ILE A 1 267 ? 10.947 -1.454 -74.700 1.00 33.75 267 ILE A C 1
ATOM 2074 O O . ILE A 1 267 ? 12.157 -1.340 -74.851 1.00 33.75 267 ILE A O 1
ATOM 2078 N N . SER A 1 268 ? 10.207 -0.624 -73.959 1.00 33.06 268 SER A N 1
ATOM 2079 C CA . SER A 1 268 ? 10.548 0.158 -72.757 1.00 33.06 268 SER A CA 1
ATOM 2080 C C . SER A 1 268 ? 12.017 0.516 -72.453 1.00 33.06 268 SER A C 1
ATOM 2082 O O . SER A 1 268 ? 12.809 -0.316 -72.020 1.00 33.06 268 SER A O 1
ATOM 2084 N N . GLU A 1 269 ? 12.289 1.823 -72.530 1.00 38.41 269 GLU A N 1
ATOM 2085 C CA . GLU A 1 269 ? 13.207 2.636 -71.712 1.00 38.41 269 GLU A CA 1
ATOM 2086 C C . GLU A 1 269 ? 14.188 1.899 -70.780 1.00 38.41 269 GLU A C 1
ATOM 2088 O O . GLU A 1 269 ? 13.898 1.633 -69.615 1.00 38.41 269 GLU A O 1
ATOM 2093 N N . LYS A 1 270 ? 15.409 1.681 -71.275 1.00 35.16 270 LYS A N 1
ATOM 2094 C CA . LYS A 1 270 ? 16.674 1.819 -70.528 1.00 35.16 270 LYS A CA 1
ATOM 2095 C C . LYS A 1 270 ? 17.809 1.843 -71.549 1.00 35.16 270 LYS A C 1
ATOM 2097 O O . LYS A 1 270 ? 18.347 0.816 -71.945 1.00 35.16 270 LYS A O 1
ATOM 2102 N N . LYS A 1 271 ? 18.126 3.042 -72.042 1.00 38.41 271 LYS A N 1
ATOM 2103 C CA . LYS A 1 271 ? 19.257 3.268 -72.951 1.00 38.41 271 LYS A CA 1
ATOM 2104 C C . LYS A 1 271 ? 20.548 2.852 -72.236 1.00 38.41 271 LYS A C 1
ATOM 2106 O O . LYS A 1 271 ? 20.903 3.441 -71.221 1.00 38.41 271 LYS A O 1
ATOM 2111 N N . ASN A 1 272 ? 21.248 1.855 -72.773 1.00 43.81 272 ASN A N 1
ATOM 2112 C CA . ASN A 1 272 ? 22.607 1.503 -72.367 1.00 43.81 272 ASN A CA 1
ATOM 2113 C C . ASN A 1 272 ? 23.561 2.649 -72.750 1.00 43.81 272 ASN A C 1
ATOM 2115 O O . ASN A 1 272 ? 24.086 2.698 -73.859 1.00 43.81 272 ASN A O 1
ATOM 2119 N N . GLU A 1 273 ? 23.780 3.593 -71.835 1.00 47.12 273 GLU A N 1
ATOM 2120 C CA . GLU A 1 273 ? 24.647 4.768 -72.036 1.00 47.12 273 GLU A CA 1
ATOM 2121 C C . GLU A 1 273 ? 26.128 4.403 -72.273 1.00 47.12 273 GLU A C 1
ATOM 2123 O O . GLU A 1 273 ? 26.877 5.191 -72.851 1.00 47.12 273 GLU A O 1
ATOM 2128 N N . SER A 1 274 ? 26.546 3.178 -71.927 1.00 47.00 274 SER A N 1
ATOM 2129 C CA . SER A 1 274 ? 27.880 2.649 -72.252 1.00 47.00 274 SER A CA 1
ATOM 2130 C C . SER A 1 274 ? 28.093 2.437 -73.757 1.00 47.00 274 SER A C 1
ATOM 2132 O O . SER A 1 274 ? 29.221 2.548 -74.242 1.00 47.00 274 SER A O 1
ATOM 2134 N N . TRP A 1 275 ? 27.017 2.191 -74.513 1.00 45.31 275 TRP A N 1
ATOM 2135 C CA . TRP A 1 275 ? 27.057 2.054 -75.969 1.00 45.31 275 TRP A CA 1
ATOM 2136 C C . TRP A 1 275 ? 27.292 3.403 -76.658 1.00 45.31 275 TRP A C 1
ATOM 2138 O O . TRP A 1 275 ? 28.083 3.496 -77.593 1.00 45.31 275 TRP A O 1
ATOM 2148 N N . ALA A 1 276 ? 26.673 4.468 -76.140 1.00 50.44 276 ALA A N 1
ATOM 2149 C CA . ALA A 1 276 ? 26.807 5.818 -76.685 1.00 50.44 276 ALA A CA 1
ATOM 2150 C C . ALA A 1 276 ? 28.238 6.366 -76.544 1.00 50.44 276 ALA A C 1
ATOM 2152 O O . ALA A 1 276 ? 28.736 7.032 -77.449 1.00 50.44 276 ALA A O 1
ATOM 2153 N N . LEU A 1 277 ? 28.925 6.050 -75.439 1.00 51.66 277 LEU A N 1
ATOM 2154 C CA . LEU A 1 277 ? 30.322 6.444 -75.240 1.00 51.66 277 LEU A CA 1
ATOM 2155 C C . LEU A 1 277 ? 31.273 5.658 -76.157 1.00 51.66 277 LEU A C 1
ATOM 2157 O O . LEU A 1 277 ? 32.189 6.247 -76.724 1.00 51.66 277 LEU A O 1
ATOM 2161 N N . LYS A 1 278 ? 31.039 4.351 -76.342 1.00 54.16 278 LYS A N 1
ATOM 2162 C CA . LYS A 1 278 ? 31.828 3.524 -77.270 1.00 54.16 278 LYS A CA 1
ATOM 2163 C C . LYS A 1 278 ? 31.690 4.001 -78.715 1.00 54.16 278 LYS A C 1
ATOM 2165 O O . LYS A 1 278 ? 32.709 4.214 -79.357 1.00 54.16 278 LYS A O 1
ATOM 2170 N N . GLN A 1 279 ? 30.466 4.274 -79.173 1.00 58.97 279 GLN A N 1
ATOM 2171 C CA . GLN A 1 279 ? 30.225 4.855 -80.500 1.00 58.97 279 GLN A CA 1
ATOM 2172 C C . GLN A 1 279 ? 30.891 6.224 -80.673 1.00 58.97 279 GLN A C 1
ATOM 2174 O O . GLN A 1 279 ? 31.426 6.511 -81.738 1.00 58.97 279 GLN A O 1
ATOM 2179 N N . PHE A 1 280 ? 30.886 7.068 -79.636 1.00 57.53 280 PHE A N 1
ATOM 2180 C CA . PHE A 1 280 ? 31.546 8.373 -79.686 1.00 57.53 280 PHE A CA 1
ATOM 2181 C C . PHE A 1 280 ? 33.077 8.256 -79.765 1.00 57.53 280 PHE A C 1
ATOM 2183 O O . PHE A 1 280 ? 33.709 9.023 -80.484 1.00 57.53 280 PHE A O 1
ATOM 2190 N N . ILE A 1 281 ? 33.681 7.301 -79.053 1.00 56.88 281 ILE A N 1
ATOM 2191 C CA . ILE A 1 281 ? 35.130 7.047 -79.110 1.00 56.88 281 ILE A CA 1
ATOM 2192 C C . ILE A 1 281 ? 35.515 6.443 -80.470 1.00 56.88 281 ILE A C 1
ATOM 2194 O O . ILE A 1 281 ? 36.473 6.902 -81.084 1.00 56.88 281 ILE A O 1
ATOM 2198 N N . GLU A 1 282 ? 34.734 5.485 -80.977 1.00 55.78 282 GLU A N 1
ATOM 2199 C CA . GLU A 1 282 ? 34.937 4.871 -82.297 1.00 55.78 282 GLU A CA 1
ATOM 2200 C C . GLU A 1 282 ? 34.802 5.875 -83.448 1.00 55.78 282 GLU A C 1
ATOM 2202 O O . GLU A 1 282 ? 35.609 5.847 -84.375 1.00 55.78 282 GLU A O 1
ATOM 2207 N N . ALA A 1 283 ? 33.844 6.805 -83.377 1.00 57.47 283 ALA A N 1
ATOM 2208 C CA . ALA A 1 283 ? 33.646 7.834 -84.401 1.00 57.47 283 ALA A CA 1
ATOM 2209 C C . ALA A 1 283 ? 34.806 8.843 -84.500 1.00 57.47 283 ALA A C 1
ATOM 2211 O O . ALA A 1 283 ? 34.905 9.552 -85.497 1.00 57.47 283 ALA A O 1
ATOM 2212 N N . ASN A 1 284 ? 35.672 8.908 -83.484 1.00 50.25 284 ASN A N 1
ATOM 2213 C CA . ASN A 1 284 ? 36.805 9.832 -83.415 1.00 50.25 284 ASN A CA 1
ATOM 2214 C C . ASN A 1 284 ? 38.175 9.112 -83.454 1.00 50.25 284 ASN A C 1
ATOM 2216 O O . ASN A 1 284 ? 39.212 9.757 -83.293 1.00 50.25 284 ASN A O 1
ATOM 2220 N N . TRP A 1 285 ? 38.215 7.790 -83.694 1.00 50.25 285 TRP A N 1
ATOM 2221 C CA . TRP A 1 285 ? 39.446 6.991 -83.851 1.00 50.25 285 TRP A CA 1
ATOM 2222 C C . TRP A 1 285 ? 40.119 7.199 -85.222 1.00 50.25 285 TRP A C 1
ATOM 2224 O O . TRP A 1 285 ? 40.272 6.277 -86.020 1.00 50.25 285 TRP A O 1
ATOM 2234 N N . GLY A 1 286 ? 40.537 8.433 -85.489 1.00 46.56 286 GLY A N 1
ATOM 2235 C CA . GLY A 1 286 ? 41.246 8.812 -86.716 1.00 46.56 286 GLY A CA 1
ATOM 2236 C C . GLY A 1 286 ? 41.834 10.223 -86.697 1.00 46.56 286 GLY A C 1
ATOM 2237 O O . GLY A 1 286 ? 42.752 10.497 -87.461 1.00 46.56 286 GLY A O 1
ATOM 2238 N N . ASP A 1 287 ? 41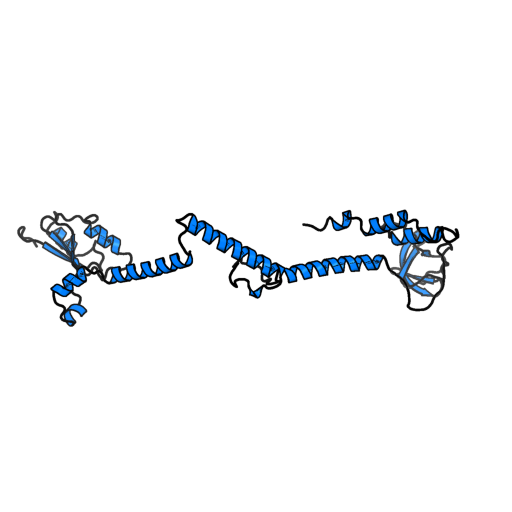.374 11.094 -85.793 1.00 48.72 287 ASP A N 1
ATOM 2239 C CA . ASP A 1 287 ? 41.994 12.399 -85.558 1.00 48.72 287 ASP A CA 1
ATOM 2240 C C . ASP A 1 287 ? 43.121 12.255 -84.523 1.00 48.72 287 ASP A C 1
ATOM 2242 O O . ASP A 1 287 ? 42.882 12.152 -83.316 1.00 48.72 287 ASP A O 1
ATOM 2246 N N . GLU A 1 288 ? 44.374 12.259 -84.987 1.00 50.81 288 GLU A N 1
ATOM 2247 C CA . GLU A 1 288 ? 45.601 12.013 -84.200 1.00 50.81 288 GLU A CA 1
ATOM 2248 C C . GLU A 1 288 ? 45.886 13.034 -83.066 1.00 50.81 288 GLU A C 1
ATOM 2250 O O . GLU A 1 288 ? 46.944 12.997 -82.441 1.00 50.81 288 GLU A O 1
ATOM 2255 N N . LEU A 1 289 ? 44.945 13.924 -82.730 1.00 51.91 289 LEU A N 1
ATOM 2256 C CA . LEU A 1 289 ? 45.069 14.915 -81.650 1.00 51.91 289 LEU A CA 1
ATOM 2257 C C . LEU A 1 289 ? 44.032 14.775 -80.518 1.00 51.91 289 LEU A C 1
ATOM 2259 O O . LEU A 1 289 ? 44.117 15.509 -79.533 1.00 51.91 289 LEU A O 1
ATOM 2263 N N . ALA A 1 290 ? 43.082 13.835 -80.598 1.00 53.78 290 ALA A N 1
ATOM 2264 C CA . ALA A 1 290 ? 41.930 13.775 -79.683 1.00 53.78 290 ALA A CA 1
ATOM 2265 C C . ALA A 1 290 ? 41.841 12.498 -78.817 1.00 53.78 290 ALA A C 1
ATOM 2267 O O . ALA A 1 290 ? 40.760 12.116 -78.376 1.00 53.78 290 ALA A O 1
ATOM 2268 N N . ILE A 1 291 ? 42.967 11.848 -78.497 1.00 51.09 291 ILE A N 1
ATOM 2269 C CA . ILE A 1 291 ? 42.973 10.674 -77.591 1.00 51.09 291 ILE A CA 1
ATOM 2270 C C . ILE A 1 291 ? 42.518 11.048 -76.163 1.00 51.09 291 ILE A C 1
ATOM 2272 O O . ILE A 1 291 ? 42.066 10.192 -75.402 1.00 51.09 291 ILE A O 1
ATOM 2276 N N . PHE A 1 292 ? 42.570 12.329 -75.791 1.00 53.06 292 PHE A N 1
ATOM 2277 C CA . PHE A 1 292 ? 42.072 12.793 -74.501 1.00 53.06 292 PHE A CA 1
ATOM 2278 C C . PHE A 1 292 ? 40.669 13.391 -74.651 1.00 53.06 292 PHE A C 1
ATOM 2280 O O . PHE A 1 292 ? 40.544 14.493 -75.196 1.00 53.06 292 PHE A O 1
ATOM 2287 N N . PRO A 1 293 ? 39.598 12.744 -74.142 1.00 59.03 293 PRO A N 1
ATOM 2288 C CA . PRO A 1 293 ? 38.333 13.442 -73.958 1.00 59.03 293 PRO A CA 1
ATOM 2289 C C . PRO A 1 293 ? 38.614 14.714 -73.154 1.00 59.03 293 PRO A C 1
ATOM 2291 O O . PRO A 1 293 ? 39.289 14.660 -72.124 1.00 59.03 293 PRO A O 1
ATOM 2294 N N . SER A 1 294 ? 38.149 15.870 -73.644 1.00 65.81 294 SER A N 1
ATOM 2295 C CA . SER A 1 294 ? 38.411 17.146 -72.969 1.00 65.81 294 SER A CA 1
ATOM 2296 C C . SER A 1 294 ? 38.055 17.040 -71.483 1.00 65.81 294 SER A C 1
ATOM 2298 O O . SER A 1 294 ? 37.079 16.379 -71.119 1.00 65.81 294 SER A O 1
ATOM 2300 N N . TYR A 1 295 ? 38.814 17.709 -70.611 1.00 65.56 295 TYR A N 1
ATOM 2301 C CA . TYR A 1 295 ? 38.572 17.687 -69.163 1.00 65.56 295 TYR A CA 1
ATOM 2302 C C . TYR A 1 295 ? 37.100 17.970 -68.808 1.00 65.56 295 TYR A C 1
ATOM 2304 O O . TYR A 1 295 ? 36.554 17.377 -67.886 1.00 65.56 295 TYR A O 1
ATOM 2312 N N . ARG A 1 296 ? 36.410 18.802 -69.602 1.00 65.25 296 ARG A N 1
ATOM 2313 C CA . ARG A 1 296 ? 34.969 19.061 -69.463 1.00 65.25 296 ARG A CA 1
ATOM 2314 C C . ARG A 1 296 ? 34.088 17.838 -69.728 1.00 65.25 296 ARG A C 1
ATOM 2316 O O . ARG A 1 296 ? 33.123 17.639 -68.999 1.00 65.25 296 ARG A O 1
ATOM 2323 N N . ILE A 1 297 ? 34.406 17.029 -70.737 1.00 66.69 297 ILE A N 1
ATOM 2324 C CA . ILE A 1 297 ? 33.677 15.791 -71.051 1.00 66.69 297 ILE A CA 1
ATOM 2325 C C . ILE A 1 297 ? 33.930 14.752 -69.960 1.00 66.69 297 ILE A C 1
ATOM 2327 O O . ILE A 1 297 ? 32.976 14.174 -69.449 1.00 66.69 297 ILE A O 1
ATOM 2331 N N . PHE A 1 298 ? 35.185 14.587 -69.530 1.00 66.50 298 PHE A N 1
ATOM 2332 C CA . PHE A 1 298 ? 35.524 13.728 -68.394 1.00 66.50 298 PHE A CA 1
ATOM 2333 C C . PHE A 1 298 ? 34.764 14.146 -67.126 1.00 66.50 298 PHE A C 1
ATOM 2335 O O . PHE A 1 298 ? 34.076 13.325 -66.522 1.00 66.50 298 PHE A O 1
ATOM 2342 N N . CYS A 1 299 ? 34.793 15.434 -66.774 1.00 65.00 299 CYS A N 1
ATOM 2343 C CA . CYS A 1 299 ? 34.042 15.974 -65.643 1.00 65.00 299 CYS A CA 1
ATOM 2344 C C . CYS A 1 299 ? 32.531 15.790 -65.799 1.00 65.00 299 CYS A C 1
ATOM 2346 O O . CYS A 1 299 ? 31.877 15.488 -64.811 1.00 65.00 299 CYS A O 1
ATOM 2348 N N . SER A 1 300 ? 31.969 15.912 -67.006 1.00 64.31 300 SER A N 1
ATOM 2349 C CA . SER A 1 300 ? 30.539 15.682 -67.252 1.00 64.31 300 SER A CA 1
ATOM 2350 C C . SER A 1 300 ? 30.147 14.207 -67.101 1.00 64.31 300 SER A C 1
ATOM 2352 O O . SER A 1 300 ? 29.114 13.910 -66.502 1.00 64.31 300 SER A O 1
ATOM 2354 N N . CYS A 1 301 ? 30.980 13.274 -67.572 1.00 61.91 301 CYS A N 1
ATOM 2355 C CA . CYS A 1 301 ? 30.771 11.835 -67.393 1.00 61.91 301 CYS A CA 1
ATOM 2356 C C . CYS A 1 301 ? 30.894 11.425 -65.920 1.00 61.91 301 CYS A C 1
ATOM 2358 O O . CYS A 1 301 ? 30.039 10.700 -65.412 1.00 61.91 301 CYS A O 1
ATOM 2360 N N . VAL A 1 302 ? 31.906 11.936 -65.208 1.00 66.25 302 VAL A N 1
ATOM 2361 C CA . VAL A 1 302 ? 32.070 11.713 -63.763 1.00 66.25 302 VAL A CA 1
ATOM 2362 C C . VAL A 1 302 ? 30.912 12.339 -62.993 1.00 66.25 302 VAL A C 1
ATOM 2364 O O . VAL A 1 302 ? 30.308 11.664 -62.167 1.00 66.25 302 VAL A O 1
ATOM 2367 N N . GLN A 1 303 ? 30.539 13.586 -63.299 1.00 63.69 303 GLN A N 1
ATOM 2368 C CA . GLN A 1 303 ? 29.379 14.236 -62.695 1.00 63.69 303 GLN A CA 1
ATOM 2369 C C . GLN A 1 303 ? 28.119 13.416 -62.925 1.00 63.69 303 GLN A C 1
ATOM 2371 O O . GLN A 1 303 ? 27.409 13.210 -61.961 1.00 63.69 303 GLN A O 1
ATOM 2376 N N . ARG A 1 304 ? 27.863 12.883 -64.127 1.00 60.06 304 ARG A N 1
ATOM 2377 C CA . ARG A 1 304 ? 26.707 12.009 -64.398 1.00 60.06 304 ARG A CA 1
ATOM 2378 C C . ARG A 1 304 ? 26.731 10.697 -63.618 1.00 60.06 304 ARG A C 1
ATOM 2380 O O . ARG A 1 304 ? 25.701 10.320 -63.074 1.00 60.06 304 ARG A O 1
ATOM 2387 N N . CYS A 1 305 ? 27.888 10.048 -63.495 1.00 60.91 305 CYS A N 1
ATOM 2388 C CA . CYS A 1 305 ? 28.037 8.849 -62.659 1.00 60.91 305 CYS A CA 1
ATOM 2389 C C . CYS A 1 305 ? 27.818 9.146 -61.162 1.00 60.91 305 CYS A C 1
ATOM 2391 O O . CYS A 1 305 ? 27.413 8.270 -60.400 1.00 60.91 305 CYS A O 1
ATOM 2393 N N . VAL A 1 306 ? 28.081 10.388 -60.747 1.00 60.75 306 VAL A N 1
ATOM 2394 C CA . VAL A 1 306 ? 28.001 10.872 -59.362 1.00 60.75 306 VAL A CA 1
ATOM 2395 C C . VAL A 1 306 ? 26.741 11.727 -59.121 1.00 60.75 306 VAL A C 1
ATOM 2397 O O . VAL A 1 306 ? 26.519 12.162 -57.994 1.00 60.75 306 VAL A O 1
ATOM 2400 N N . LEU A 1 307 ? 25.893 11.964 -60.139 1.00 53.12 307 LEU A N 1
ATOM 2401 C CA . LEU A 1 307 ? 24.840 12.988 -60.105 1.00 53.12 307 LEU A CA 1
ATOM 2402 C C . LEU A 1 307 ? 23.914 12.721 -58.914 1.00 53.12 307 LEU A C 1
ATOM 2404 O O . LEU A 1 307 ? 23.211 11.712 -58.830 1.00 53.12 307 LEU A O 1
ATOM 2408 N N . TRP A 1 308 ? 23.960 13.671 -57.983 1.00 47.91 308 TRP A N 1
ATOM 2409 C CA . TRP A 1 308 ? 23.409 13.605 -56.632 1.00 47.91 308 TRP A CA 1
ATOM 2410 C C . TRP A 1 308 ? 21.906 13.295 -56.602 1.00 47.91 308 TRP A C 1
ATOM 2412 O O . TRP A 1 308 ? 21.438 12.697 -55.641 1.00 47.91 308 TRP A O 1
ATOM 2422 N N . SER A 1 309 ? 21.167 13.615 -57.670 1.00 46.31 309 SER A N 1
ATOM 2423 C CA . SER A 1 309 ? 19.722 13.370 -57.807 1.00 46.31 309 SER A CA 1
ATOM 2424 C C . SER A 1 309 ? 19.306 11.903 -57.651 1.00 46.31 309 SER A C 1
ATOM 2426 O O . SER A 1 309 ? 18.172 11.635 -57.269 1.00 46.31 309 SER A O 1
ATOM 2428 N N . TYR A 1 310 ? 20.201 10.951 -57.937 1.00 50.62 310 TYR A N 1
ATOM 2429 C CA . TYR A 1 310 ? 19.930 9.512 -57.801 1.00 50.62 310 TYR A CA 1
ATOM 2430 C C . TYR A 1 310 ? 20.301 8.939 -56.423 1.00 50.62 310 TYR A C 1
ATOM 2432 O O . TYR A 1 310 ? 19.843 7.856 -56.072 1.00 50.62 310 TYR A O 1
ATOM 2440 N N . TRP A 1 311 ? 21.139 9.645 -55.659 1.00 55.94 311 TRP A N 1
ATOM 2441 C CA . TRP A 1 311 ? 21.579 9.261 -54.311 1.00 55.94 311 TRP A CA 1
ATOM 2442 C C . TRP A 1 311 ? 20.856 10.057 -53.213 1.00 55.94 311 TRP A C 1
ATOM 2444 O O . TRP A 1 311 ? 20.878 9.667 -52.048 1.00 55.94 311 TRP A O 1
ATOM 2454 N N . SER A 1 312 ? 20.198 11.163 -53.573 1.00 53.59 312 SER A N 1
ATOM 2455 C CA . SER A 1 312 ? 19.433 12.023 -52.666 1.00 53.59 312 SER A CA 1
ATOM 2456 C C . SER A 1 312 ? 18.025 11.510 -52.351 1.00 53.59 312 SER A C 1
ATOM 2458 O O . SER A 1 312 ? 17.352 12.111 -51.523 1.00 53.59 312 SER A O 1
ATOM 2460 N N . THR A 1 313 ? 17.550 10.450 -53.014 1.00 53.00 313 THR A N 1
ATOM 2461 C CA . THR A 1 313 ? 16.179 9.923 -52.854 1.00 53.00 313 THR A CA 1
ATOM 2462 C C . THR A 1 313 ? 16.074 8.719 -51.918 1.00 53.00 313 THR A C 1
ATOM 2464 O O . THR A 1 313 ? 14.970 8.281 -51.609 1.00 53.00 313 THR A O 1
ATOM 2467 N N . THR A 1 314 ? 17.189 8.204 -51.400 1.00 47.44 314 THR A N 1
ATOM 2468 C CA . THR A 1 314 ? 17.205 7.145 -50.377 1.00 47.44 314 THR A CA 1
ATOM 2469 C C . THR A 1 314 ? 17.163 7.726 -48.963 1.00 47.44 314 THR A C 1
ATOM 2471 O O . THR A 1 314 ? 18.103 7.600 -48.183 1.00 47.44 314 THR A O 1
ATOM 2474 N N . THR A 1 315 ? 16.037 8.344 -48.619 1.00 34.81 315 THR A N 1
ATOM 2475 C CA . THR A 1 315 ? 15.580 8.496 -47.230 1.00 34.81 315 THR A CA 1
ATOM 2476 C C . THR A 1 315 ? 14.067 8.276 -47.202 1.00 34.81 315 THR A C 1
ATOM 2478 O O . THR A 1 315 ? 13.375 9.031 -47.887 1.00 34.81 315 THR A O 1
ATOM 2481 N N . PRO A 1 316 ? 13.529 7.278 -46.474 1.00 39.75 316 PRO A N 1
ATOM 2482 C CA . PRO A 1 316 ? 12.163 7.382 -45.972 1.00 39.75 316 PRO A CA 1
ATOM 2483 C C . PRO A 1 316 ? 12.056 8.503 -44.930 1.00 39.75 316 PRO A C 1
ATOM 2485 O O . PRO A 1 316 ? 13.062 8.750 -44.220 1.00 39.75 316 PRO A O 1
#

Organism: NCBI:txid86335

Mean predicted aligned error: 22.21 Å

pLDDT: mean 71.12, std 18.0, range [23.58, 93.88]